Protein AF-A0A4Q6FKL8-F1 (afdb_monomer)

Structure (mmCIF, N/CA/C/O backbone):
data_AF-A0A4Q6FKL8-F1
#
_entry.id   AF-A0A4Q6FKL8-F1
#
loop_
_atom_site.group_PDB
_atom_site.id
_atom_site.type_symbol
_atom_site.label_atom_id
_atom_site.label_alt_id
_atom_site.label_comp_id
_atom_site.label_asym_id
_atom_site.label_entity_id
_atom_site.label_seq_id
_atom_site.pdbx_PDB_ins_code
_atom_site.Cartn_x
_atom_site.Cartn_y
_atom_site.Cartn_z
_atom_site.occupancy
_atom_site.B_iso_or_equiv
_atom_site.auth_seq_id
_atom_site.auth_comp_id
_atom_site.auth_asym_id
_atom_site.auth_atom_id
_atom_site.pdbx_PDB_model_num
ATOM 1 N N . MET A 1 1 ? 18.229 -12.078 -6.578 1.00 63.09 1 MET A N 1
ATOM 2 C CA . MET A 1 1 ? 17.841 -13.366 -7.193 1.00 63.09 1 MET A CA 1
ATOM 3 C C . MET A 1 1 ? 19.038 -13.849 -7.985 1.00 63.09 1 MET A C 1
ATOM 5 O O . MET A 1 1 ? 19.626 -13.017 -8.666 1.00 63.09 1 MET A O 1
ATOM 9 N N . SER A 1 2 ? 19.464 -15.104 -7.824 1.00 82.00 2 SER A N 1
ATOM 10 C CA . SER A 1 2 ? 20.610 -15.603 -8.592 1.00 82.00 2 SER A CA 1
ATOM 11 C C . SER A 1 2 ? 20.203 -15.842 -10.048 1.00 82.00 2 SER A C 1
ATOM 13 O O . SER A 1 2 ? 19.029 -16.074 -10.336 1.00 82.00 2 SER A O 1
ATOM 15 N N . GLU A 1 3 ? 21.158 -15.790 -10.973 1.00 75.56 3 GLU A N 1
ATOM 16 C CA . GLU A 1 3 ? 20.906 -16.129 -12.379 1.00 75.56 3 GLU A CA 1
ATOM 17 C C . GLU A 1 3 ? 20.350 -17.549 -12.530 1.00 75.56 3 GLU A C 1
ATOM 19 O O . GLU A 1 3 ? 19.422 -17.773 -13.298 1.00 75.56 3 GLU A O 1
ATOM 24 N N . HIS A 1 4 ? 20.847 -18.482 -11.720 1.00 79.81 4 HIS A N 1
ATOM 25 C CA . HIS A 1 4 ? 20.365 -19.857 -11.696 1.00 79.81 4 HIS A CA 1
ATOM 26 C C . HIS A 1 4 ? 18.869 -19.952 -11.336 1.00 79.81 4 HIS A C 1
ATOM 28 O O . HIS A 1 4 ? 18.124 -20.732 -11.932 1.00 79.81 4 HIS A O 1
ATOM 34 N N . ASP A 1 5 ? 18.397 -19.122 -10.398 1.00 83.69 5 ASP A N 1
ATOM 35 C CA . ASP A 1 5 ? 16.972 -19.051 -10.051 1.00 83.69 5 ASP A CA 1
ATOM 36 C C . ASP A 1 5 ? 16.137 -18.458 -11.193 1.00 83.69 5 ASP A C 1
ATOM 38 O O . ASP A 1 5 ? 15.005 -18.887 -11.429 1.00 83.69 5 ASP A O 1
ATOM 42 N N . LEU A 1 6 ? 16.698 -17.473 -11.900 1.00 81.75 6 LEU A N 1
ATOM 43 C CA . LEU A 1 6 ? 16.061 -16.821 -13.041 1.00 81.75 6 LEU A CA 1
ATOM 44 C C . LEU A 1 6 ? 15.930 -17.791 -14.227 1.00 81.75 6 LEU A C 1
ATOM 46 O O . LEU A 1 6 ? 14.855 -17.899 -14.814 1.00 81.75 6 LEU A O 1
ATOM 50 N N . GLU A 1 7 ? 16.977 -18.567 -14.525 1.00 82.44 7 GLU A N 1
ATOM 51 C CA . GLU A 1 7 ? 16.956 -19.633 -15.537 1.00 82.44 7 GLU A CA 1
ATOM 52 C C . GLU A 1 7 ? 15.906 -20.696 -15.218 1.00 82.44 7 GLU A C 1
ATOM 54 O O . GLU A 1 7 ? 15.103 -21.063 -16.078 1.00 82.44 7 GLU A O 1
ATOM 59 N N . LYS A 1 8 ? 15.843 -21.148 -13.962 1.00 84.69 8 LYS A N 1
ATOM 60 C CA . LYS A 1 8 ? 14.851 -22.138 -13.533 1.00 84.69 8 LYS A CA 1
ATOM 61 C C . LYS A 1 8 ? 13.416 -21.643 -13.739 1.00 84.69 8 LYS A C 1
ATOM 63 O O . LYS A 1 8 ? 12.568 -22.405 -14.204 1.00 84.69 8 LYS A O 1
ATOM 68 N N . LYS A 1 9 ? 13.143 -20.372 -13.428 1.00 84.06 9 LYS A N 1
ATOM 69 C CA . LYS A 1 9 ? 11.831 -19.750 -13.660 1.00 84.06 9 LYS A CA 1
ATOM 70 C C . LYS A 1 9 ? 11.517 -19.608 -15.146 1.00 84.06 9 LYS A C 1
ATOM 72 O O . LYS A 1 9 ? 10.426 -19.989 -15.571 1.00 84.06 9 LYS A O 1
ATOM 77 N N . ALA A 1 10 ? 12.475 -19.156 -15.949 1.00 80.56 10 ALA A N 1
ATOM 78 C CA . ALA A 1 10 ? 12.290 -19.019 -17.390 1.00 80.56 10 ALA A CA 1
ATOM 79 C C . ALA A 1 10 ? 11.954 -20.361 -18.063 1.00 80.56 10 ALA A C 1
ATOM 81 O O . ALA A 1 10 ? 11.022 -20.438 -18.868 1.00 80.56 10 ALA A O 1
ATOM 82 N N . LEU A 1 11 ? 12.651 -21.436 -17.674 1.00 81.62 11 LEU A N 1
ATOM 83 C CA . LEU A 1 11 ? 12.387 -22.806 -18.136 1.00 81.62 11 LEU A CA 1
ATOM 84 C C . LEU A 1 11 ? 11.024 -23.346 -17.683 1.00 81.62 11 LEU A C 1
ATOM 86 O O . LEU A 1 11 ? 10.458 -24.202 -18.356 1.00 81.62 11 LEU A O 1
ATOM 90 N N . SER A 1 12 ? 10.468 -22.826 -16.585 1.00 82.56 12 SER A N 1
ATOM 91 C CA . SER A 1 12 ? 9.122 -23.176 -16.112 1.00 82.56 12 SER A CA 1
ATOM 92 C C . SER A 1 12 ? 7.982 -22.432 -16.824 1.00 82.56 12 SER A C 1
ATOM 94 O O . SER A 1 12 ? 6.819 -22.682 -16.520 1.00 82.56 12 SER A O 1
ATOM 96 N N . GLY A 1 13 ? 8.296 -21.549 -17.781 1.00 78.12 13 GLY A N 1
ATOM 97 C CA . GLY A 1 13 ? 7.305 -20.806 -18.569 1.00 78.12 13 GLY A CA 1
ATOM 98 C C . GLY A 1 13 ? 7.051 -19.370 -18.103 1.00 78.12 13 GLY A C 1
ATOM 99 O O . GLY A 1 13 ? 6.155 -18.720 -18.635 1.00 78.12 13 GLY A O 1
ATOM 100 N N . ASP A 1 14 ? 7.820 -18.862 -17.137 1.00 86.69 14 ASP A N 1
ATOM 101 C CA . ASP A 1 14 ? 7.686 -17.484 -16.663 1.00 86.69 14 ASP A CA 1
ATOM 102 C C . ASP A 1 14 ? 8.226 -16.478 -17.694 1.00 86.69 14 ASP A C 1
ATOM 104 O O . ASP A 1 14 ? 9.430 -16.411 -17.957 1.00 86.69 14 ASP A O 1
ATOM 108 N N . VAL A 1 15 ? 7.321 -15.685 -18.272 1.00 87.56 15 VAL A N 1
ATOM 109 C CA . VAL A 1 15 ? 7.623 -14.752 -19.371 1.00 87.56 15 VAL A CA 1
ATOM 110 C C . VAL A 1 15 ? 8.538 -13.616 -18.922 1.00 87.56 15 VAL A C 1
ATOM 112 O O . VAL A 1 15 ? 9.406 -13.180 -19.678 1.00 87.56 15 VAL A O 1
ATOM 115 N N . GLU A 1 16 ? 8.383 -13.144 -17.686 1.00 88.44 16 GLU A N 1
ATOM 116 C CA . GLU A 1 16 ? 9.218 -12.074 -17.140 1.00 88.44 16 GLU A CA 1
ATOM 117 C C . GLU A 1 16 ? 10.676 -12.532 -17.009 1.00 88.44 16 GLU A C 1
ATOM 119 O O . GLU A 1 16 ? 11.596 -11.837 -17.451 1.00 88.44 16 GLU A O 1
ATOM 124 N N . SER A 1 17 ? 10.893 -13.742 -16.492 1.00 88.56 17 SER A N 1
ATOM 125 C CA . SER A 1 17 ? 12.224 -14.343 -16.396 1.00 88.56 17 SER A CA 1
ATOM 126 C C . SER A 1 17 ? 12.842 -14.612 -17.770 1.00 88.56 17 SER A C 1
ATOM 128 O O . SER A 1 17 ? 14.034 -14.366 -17.956 1.00 88.56 17 SER A O 1
ATOM 130 N N . GLN A 1 18 ? 12.047 -15.050 -18.753 1.00 90.75 18 GLN A N 1
ATOM 131 C CA . GLN A 1 18 ? 12.499 -15.228 -20.141 1.00 90.75 18 GLN A CA 1
ATOM 132 C C . GLN A 1 18 ? 12.979 -13.901 -20.751 1.00 90.75 18 GLN A C 1
ATOM 134 O O . GLN A 1 18 ? 14.091 -13.825 -21.274 1.00 90.75 18 GLN A O 1
ATOM 139 N N . CYS A 1 19 ? 12.194 -12.829 -20.624 1.00 91.25 19 CYS A N 1
ATOM 140 C CA . CYS A 1 19 ? 12.582 -11.498 -21.098 1.00 91.25 19 CYS A CA 1
ATOM 141 C C . CYS A 1 19 ? 13.807 -10.942 -20.353 1.00 91.25 19 CYS A C 1
ATOM 143 O O . CYS A 1 19 ? 14.680 -10.331 -20.967 1.00 91.25 19 CYS A O 1
ATOM 145 N N . SER A 1 20 ? 13.901 -11.182 -19.044 1.00 90.69 20 SER A N 1
ATOM 146 C CA . SER A 1 20 ? 15.024 -10.721 -18.221 1.00 90.69 20 SER A CA 1
ATOM 147 C C . SER A 1 20 ? 16.339 -11.386 -18.630 1.00 90.69 20 SER A C 1
ATOM 149 O O . SER A 1 20 ? 17.347 -10.702 -18.802 1.00 90.69 20 SER A O 1
ATOM 151 N N . LEU A 1 21 ? 16.335 -12.704 -18.858 1.00 87.31 21 LEU A N 1
ATOM 152 C CA . LEU A 1 21 ? 17.513 -13.423 -19.361 1.00 87.31 21 LEU A CA 1
ATOM 153 C C . LEU A 1 21 ? 17.887 -12.978 -20.770 1.00 87.31 21 LEU A C 1
ATOM 155 O O . LEU A 1 21 ? 19.069 -12.784 -21.055 1.00 87.31 21 LEU A O 1
ATOM 159 N N . ALA A 1 22 ? 16.895 -12.763 -21.637 1.00 91.19 22 ALA A N 1
ATOM 160 C CA . ALA A 1 22 ? 17.148 -12.240 -22.971 1.00 91.19 22 ALA A CA 1
ATOM 161 C C . ALA A 1 22 ? 17.867 -10.887 -22.923 1.00 91.19 22 ALA A C 1
ATOM 163 O O . ALA A 1 22 ? 18.829 -10.686 -23.659 1.00 91.19 22 ALA A O 1
ATOM 164 N N . LEU A 1 23 ? 17.453 -9.990 -22.023 1.00 91.31 23 LEU A N 1
ATOM 165 C CA . LEU A 1 23 ? 18.085 -8.685 -21.856 1.00 91.31 23 LEU A CA 1
ATOM 166 C C . LEU A 1 23 ? 19.519 -8.798 -21.323 1.00 91.31 23 LEU A C 1
ATOM 168 O O . LEU A 1 23 ? 20.399 -8.082 -21.792 1.00 91.31 23 LEU A O 1
ATOM 172 N N . LEU A 1 24 ? 19.784 -9.713 -20.384 1.00 88.25 24 LEU A N 1
ATOM 173 C CA . LEU A 1 24 ? 21.144 -9.953 -19.883 1.00 88.25 24 LEU A CA 1
ATOM 174 C C . LEU A 1 24 ? 22.092 -10.394 -21.007 1.00 88.25 24 LEU A C 1
ATOM 176 O O . LEU A 1 24 ? 23.225 -9.917 -21.086 1.00 88.25 24 LEU A O 1
ATOM 180 N N . HIS A 1 25 ? 21.616 -11.266 -21.898 1.00 85.69 25 HIS A N 1
ATOM 181 C CA . HIS A 1 25 ? 22.365 -11.719 -23.070 1.00 85.69 25 HIS A CA 1
ATOM 182 C C . HIS A 1 25 ? 22.489 -10.646 -24.157 1.00 85.69 25 HIS A C 1
ATOM 184 O O . HIS A 1 25 ? 23.553 -10.509 -24.760 1.00 85.69 25 HIS A O 1
ATOM 190 N N . GLU A 1 26 ? 21.447 -9.838 -24.360 1.00 91.00 26 GLU A N 1
ATOM 191 C CA . GLU A 1 26 ? 21.464 -8.707 -25.288 1.00 91.00 26 GLU A CA 1
ATOM 192 C C . GLU A 1 26 ? 22.451 -7.625 -24.844 1.00 91.00 26 GLU A C 1
ATOM 194 O O . GLU A 1 26 ? 23.169 -7.080 -25.672 1.00 91.00 26 GLU A O 1
ATOM 199 N N . LEU A 1 27 ? 22.495 -7.288 -23.557 1.00 89.75 27 LEU A N 1
ATOM 200 C CA . LEU A 1 27 ? 23.331 -6.199 -23.053 1.00 89.75 27 LEU A CA 1
ATOM 201 C C . LEU A 1 27 ? 24.766 -6.636 -22.737 1.00 89.75 27 LEU A C 1
ATOM 203 O O . LEU A 1 27 ? 25.636 -5.777 -22.615 1.00 89.75 27 LEU A O 1
ATOM 207 N N . GLY A 1 28 ? 25.026 -7.941 -22.607 1.00 83.50 28 GLY A N 1
ATOM 208 C CA . GLY A 1 28 ? 26.344 -8.446 -22.216 1.00 83.50 28 GLY A CA 1
ATOM 209 C C . GLY A 1 28 ? 26.742 -8.013 -20.801 1.00 83.50 28 GLY A C 1
ATOM 210 O O . GLY A 1 28 ? 27.903 -7.707 -20.538 1.00 83.50 28 GLY A O 1
ATOM 211 N N . LEU A 1 29 ? 25.776 -7.932 -19.881 1.00 73.06 29 LEU A N 1
ATOM 212 C CA . LEU A 1 29 ? 26.064 -7.577 -18.491 1.00 73.06 29 LEU A CA 1
ATOM 213 C C . LEU A 1 29 ? 26.746 -8.766 -17.804 1.00 73.06 29 LEU A C 1
ATOM 215 O O . LEU A 1 29 ? 26.178 -9.861 -17.734 1.00 73.06 29 LEU A O 1
ATOM 219 N N . ASP A 1 30 ? 27.986 -8.550 -17.360 1.00 74.12 30 ASP A N 1
ATOM 220 C CA . ASP A 1 30 ? 28.865 -9.542 -16.722 1.00 74.12 30 ASP A CA 1
ATOM 221 C C . ASP A 1 30 ? 29.156 -10.798 -17.574 1.00 74.12 30 ASP A C 1
ATOM 223 O O . ASP A 1 30 ? 29.621 -11.820 -17.066 1.00 74.12 30 ASP A O 1
ATOM 227 N N . ARG A 1 31 ? 28.899 -10.734 -18.890 1.00 75.69 31 ARG A N 1
ATOM 228 C CA . ARG A 1 31 ? 29.086 -11.829 -19.856 1.00 75.69 31 ARG A CA 1
ATOM 229 C C . ARG A 1 31 ? 29.299 -11.293 -21.276 1.00 75.69 31 ARG A C 1
ATOM 231 O O . ARG A 1 31 ? 28.895 -10.171 -21.562 1.00 75.69 31 ARG A O 1
ATOM 238 N N . PRO A 1 32 ? 29.846 -12.085 -22.210 1.00 82.81 32 PRO A N 1
ATOM 239 C CA . PRO A 1 32 ? 29.830 -11.718 -23.621 1.00 82.81 32 PRO A CA 1
ATOM 240 C C . PRO A 1 32 ? 28.399 -11.511 -24.132 1.00 82.81 32 PRO A C 1
ATOM 242 O O . PRO A 1 32 ? 27.508 -12.311 -23.841 1.00 82.81 32 PRO A O 1
ATOM 245 N N . GLN A 1 33 ? 28.192 -10.442 -24.899 1.00 90.12 33 GLN A N 1
ATOM 246 C CA . GLN A 1 33 ? 26.936 -10.205 -25.606 1.00 90.12 33 GLN A CA 1
ATOM 247 C C . GLN A 1 33 ? 26.659 -11.360 -26.575 1.00 90.12 33 GLN A C 1
ATOM 249 O O . GLN A 1 33 ? 27.530 -11.740 -27.358 1.00 90.12 33 GLN A O 1
ATOM 254 N N . ASP A 1 34 ? 25.441 -11.894 -26.524 1.00 85.06 34 ASP A N 1
ATOM 255 C CA . ASP A 1 34 ? 25.030 -13.068 -27.290 1.00 85.06 34 ASP A CA 1
ATOM 256 C C . ASP A 1 34 ? 23.570 -12.918 -27.736 1.00 85.06 34 ASP A C 1
ATOM 258 O O . ASP A 1 34 ? 22.622 -13.164 -26.985 1.00 85.06 34 ASP A O 1
ATOM 262 N N . TYR A 1 35 ? 23.386 -12.482 -28.981 1.00 83.69 35 TYR A N 1
ATOM 263 C CA . TYR A 1 35 ? 22.056 -12.261 -29.542 1.00 83.69 35 TYR A CA 1
ATOM 264 C C . TYR A 1 35 ? 21.319 -13.563 -29.866 1.00 83.69 35 TYR A C 1
ATOM 266 O O . TYR A 1 35 ? 20.089 -13.562 -29.840 1.00 83.69 35 TYR A O 1
ATOM 274 N N . GLU A 1 36 ? 22.023 -14.668 -30.125 1.00 82.62 36 GLU A N 1
ATOM 275 C CA . GLU A 1 36 ? 21.384 -15.966 -30.368 1.00 82.62 36 GLU A CA 1
ATOM 276 C C . GLU A 1 36 ? 20.814 -16.531 -29.069 1.00 82.62 36 GLU A C 1
ATOM 278 O O . GLU A 1 36 ? 19.657 -16.954 -29.016 1.00 82.62 36 GLU A O 1
ATOM 283 N N . LYS A 1 37 ? 21.573 -16.439 -27.974 1.00 84.06 37 LYS A N 1
ATOM 284 C CA . LYS A 1 37 ? 21.076 -16.831 -26.653 1.00 84.06 37 LYS A CA 1
ATOM 285 C C . LYS A 1 37 ? 19.977 -15.893 -26.150 1.00 84.06 37 LYS A C 1
ATOM 287 O O . LYS A 1 37 ? 19.027 -16.355 -25.518 1.00 84.06 37 LYS A O 1
ATOM 292 N N . ALA A 1 38 ? 20.036 -14.602 -26.484 1.00 88.06 38 ALA A N 1
ATOM 293 C CA . ALA A 1 38 ? 18.916 -13.693 -26.248 1.00 88.06 38 ALA A CA 1
ATOM 294 C C . ALA A 1 38 ? 17.664 -14.111 -27.044 1.00 88.06 38 ALA A C 1
ATOM 296 O O . ALA A 1 38 ? 16.570 -14.178 -26.481 1.00 88.06 38 ALA A O 1
ATOM 297 N N . ALA A 1 39 ? 17.819 -14.442 -28.330 1.00 87.19 39 ALA A N 1
ATOM 298 C CA . ALA A 1 39 ? 16.729 -14.896 -29.191 1.00 87.19 39 ALA A CA 1
ATOM 299 C C . ALA A 1 39 ? 16.093 -16.204 -28.697 1.00 87.19 39 ALA A C 1
ATOM 301 O O . ALA A 1 39 ? 14.870 -16.327 -28.734 1.00 87.19 39 ALA A O 1
ATOM 302 N N . TYR A 1 40 ? 16.883 -17.135 -28.153 1.00 85.69 40 TYR A N 1
ATOM 303 C CA . TYR A 1 40 ? 16.389 -18.371 -27.539 1.00 85.69 40 TYR A CA 1
ATOM 304 C C . TYR A 1 40 ? 15.362 -18.109 -26.428 1.00 85.69 40 TYR A C 1
ATOM 306 O O . TYR A 1 40 ? 14.250 -18.639 -26.468 1.00 85.69 40 TYR A O 1
ATOM 314 N N . PHE A 1 41 ? 15.685 -17.243 -25.464 1.00 86.44 41 PHE A N 1
ATOM 315 C CA . PHE A 1 41 ? 14.746 -16.923 -24.387 1.00 86.44 41 PHE A CA 1
ATOM 316 C C . PHE A 1 41 ? 13.541 -16.116 -24.886 1.00 86.44 41 PHE A C 1
ATOM 318 O O . PHE A 1 41 ? 12.417 -16.347 -24.438 1.00 86.44 41 PHE A O 1
ATOM 325 N N . LEU A 1 42 ? 13.737 -15.225 -25.864 1.00 89.94 42 LEU A N 1
ATOM 326 C CA . LEU A 1 42 ? 12.624 -14.512 -26.492 1.00 89.94 42 LEU A CA 1
ATOM 327 C C . LEU A 1 42 ? 11.677 -15.469 -27.225 1.00 89.94 42 LEU A C 1
ATOM 329 O O . LEU A 1 42 ? 10.469 -15.287 -27.133 1.00 89.94 42 LEU A O 1
ATOM 333 N N . GLN A 1 43 ? 12.168 -16.520 -27.890 1.00 86.88 43 GLN A N 1
ATOM 334 C CA . GLN A 1 43 ? 11.301 -17.506 -28.548 1.00 86.88 43 GLN A CA 1
ATOM 335 C C . GLN A 1 43 ? 10.396 -18.219 -27.540 1.00 86.88 43 GLN A C 1
ATOM 337 O O . GLN A 1 43 ? 9.229 -18.486 -27.834 1.00 86.88 43 GLN A O 1
ATOM 342 N N . MET A 1 44 ? 10.908 -18.511 -26.342 1.00 84.31 44 MET A N 1
ATOM 343 C CA . MET A 1 44 ? 10.096 -19.073 -25.263 1.00 84.31 44 MET A CA 1
ATOM 344 C C . MET A 1 44 ? 8.973 -18.108 -24.859 1.00 84.31 44 MET A C 1
ATOM 346 O O . MET A 1 44 ? 7.821 -18.530 -24.750 1.00 84.31 44 MET A O 1
ATOM 350 N N . ALA A 1 45 ? 9.283 -16.813 -24.751 1.00 87.00 45 ALA A N 1
ATOM 351 C CA . ALA A 1 45 ? 8.295 -15.776 -24.460 1.00 87.00 45 ALA A CA 1
ATOM 352 C C . ALA A 1 45 ? 7.265 -15.616 -25.588 1.00 87.00 45 ALA A C 1
ATOM 354 O O . ALA A 1 45 ? 6.079 -15.426 -25.314 1.00 87.00 45 ALA A O 1
ATOM 355 N N . VAL A 1 46 ? 7.673 -15.751 -26.855 1.00 88.31 46 VAL A N 1
ATOM 356 C CA . VAL A 1 46 ? 6.747 -15.754 -28.001 1.00 88.31 46 VAL A CA 1
ATOM 357 C C . VAL A 1 46 ? 5.790 -16.940 -27.929 1.00 88.31 46 VAL A C 1
ATOM 359 O O . VAL A 1 46 ? 4.587 -16.762 -28.105 1.00 88.31 46 VAL A O 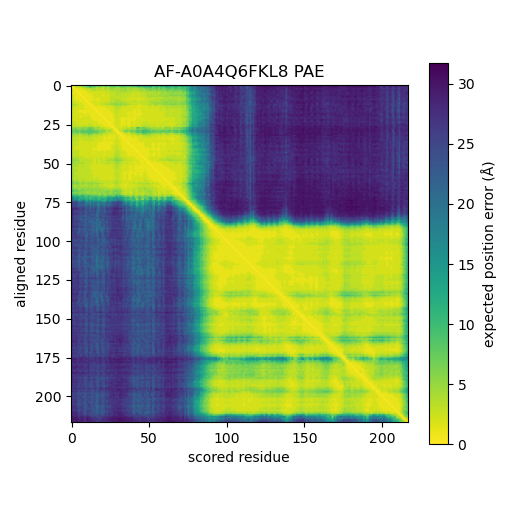1
ATOM 362 N N . ARG A 1 47 ? 6.286 -18.143 -27.609 1.00 82.06 47 ARG A N 1
ATOM 363 C CA . ARG A 1 47 ? 5.440 -19.338 -27.424 1.00 82.06 47 ARG A CA 1
ATOM 364 C C . ARG A 1 47 ? 4.456 -19.186 -26.260 1.00 82.06 47 ARG A C 1
ATOM 366 O O . ARG A 1 47 ? 3.388 -19.786 -26.292 1.00 82.06 47 ARG A O 1
ATOM 373 N N . ALA A 1 48 ? 4.790 -18.355 -25.275 1.00 80.25 48 ALA A N 1
ATOM 374 C CA . ALA A 1 48 ? 3.903 -17.960 -24.185 1.00 80.25 48 ALA A CA 1
ATOM 375 C C . ALA A 1 48 ? 2.973 -16.769 -24.529 1.00 80.25 48 ALA A C 1
ATOM 377 O O . ALA A 1 48 ? 2.200 -16.335 -23.678 1.00 80.25 48 ALA A O 1
ATOM 378 N N . GLY A 1 49 ? 3.012 -16.249 -25.764 1.00 79.75 49 GLY A N 1
ATOM 379 C CA . GLY A 1 49 ? 2.108 -15.206 -26.268 1.00 79.75 49 GLY A CA 1
ATOM 380 C C . GLY A 1 49 ? 2.657 -13.772 -26.249 1.00 79.75 49 GLY A C 1
ATOM 381 O O . GLY A 1 49 ? 1.889 -12.829 -26.433 1.00 79.75 49 GLY A O 1
ATOM 382 N N . SER A 1 50 ? 3.961 -13.567 -26.030 1.00 82.94 50 SER A N 1
ATOM 383 C CA . SER A 1 50 ? 4.564 -12.227 -25.980 1.00 82.94 50 SER A CA 1
ATOM 384 C C . SER A 1 50 ? 4.833 -11.642 -27.372 1.00 82.94 50 SER A C 1
ATOM 386 O O . SER A 1 50 ? 5.800 -12.013 -28.041 1.00 82.94 50 SER A O 1
ATOM 388 N N . GLN A 1 51 ? 4.025 -10.657 -27.780 1.00 80.44 51 GLN A N 1
ATOM 389 C CA . GLN A 1 51 ? 4.246 -9.904 -29.025 1.00 80.44 51 GLN A CA 1
ATOM 390 C C . GLN A 1 51 ? 5.548 -9.091 -28.986 1.00 80.44 51 GLN A C 1
ATOM 392 O O . GLN A 1 51 ? 6.273 -9.034 -29.972 1.00 80.44 51 GLN A O 1
ATOM 397 N N . LEU A 1 52 ? 5.889 -8.515 -27.829 1.00 82.75 52 LEU A N 1
ATOM 398 C CA . LEU A 1 52 ? 7.116 -7.732 -27.673 1.00 82.75 52 LEU A CA 1
ATOM 399 C C . LEU A 1 52 ? 8.365 -8.586 -27.932 1.00 82.75 52 LEU A C 1
ATOM 401 O O . LEU A 1 52 ? 9.321 -8.116 -28.546 1.00 82.75 52 LEU A O 1
ATOM 405 N N . ALA A 1 53 ? 8.352 -9.84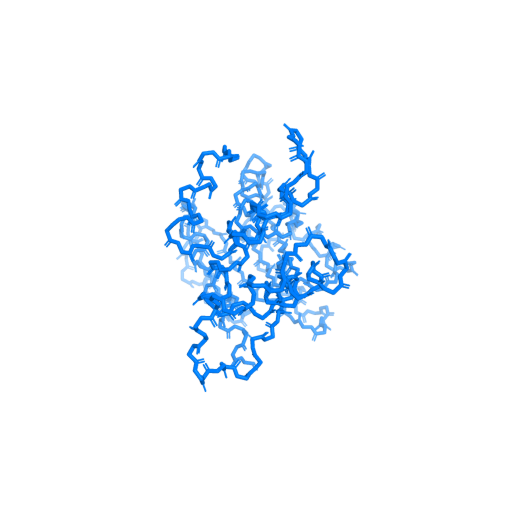7 -27.492 1.00 89.50 53 ALA A N 1
ATOM 406 C CA . ALA A 1 53 ? 9.453 -10.766 -27.747 1.00 89.50 53 ALA A CA 1
ATOM 407 C C . ALA A 1 53 ? 9.583 -11.098 -29.241 1.00 89.50 53 ALA A C 1
ATOM 409 O O . ALA A 1 53 ? 10.698 -11.171 -29.756 1.00 89.50 53 ALA A O 1
ATOM 410 N N . PHE A 1 54 ? 8.456 -11.218 -29.950 1.00 89.31 54 PHE A N 1
ATOM 411 C CA . PHE A 1 54 ? 8.442 -11.424 -31.397 1.00 89.31 54 PHE A CA 1
ATOM 412 C C . PHE A 1 54 ? 9.024 -10.215 -32.133 1.00 89.31 54 PHE A C 1
ATOM 414 O O . PHE A 1 54 ? 9.942 -10.369 -32.939 1.00 89.31 54 PHE A O 1
ATOM 421 N N . ASP A 1 55 ? 8.552 -9.009 -31.806 1.00 89.25 55 ASP A N 1
ATOM 422 C CA . ASP A 1 55 ? 9.033 -7.766 -32.416 1.00 8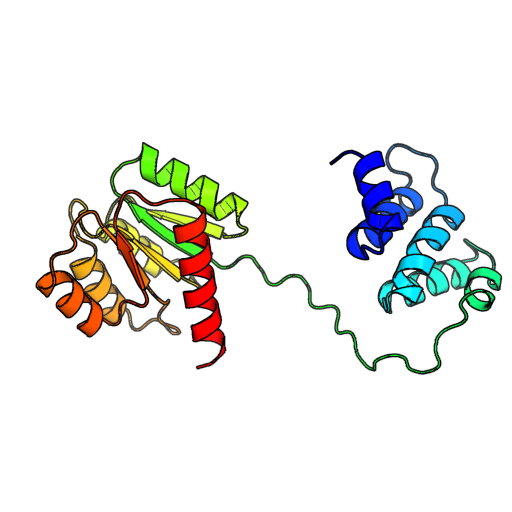9.25 55 ASP A CA 1
ATOM 423 C C . ASP A 1 55 ? 10.539 -7.580 -32.177 1.00 89.25 55 ASP A C 1
ATOM 425 O O . ASP A 1 55 ? 11.270 -7.117 -33.054 1.00 89.25 55 ASP A O 1
ATOM 429 N N . LYS A 1 56 ? 11.027 -8.006 -31.006 1.00 92.69 56 LYS A N 1
ATOM 430 C CA . LYS A 1 56 ? 12.446 -7.969 -30.649 1.00 92.69 56 LYS A CA 1
ATOM 431 C C . LYS A 1 56 ? 13.285 -8.968 -31.457 1.00 92.69 56 LYS A C 1
ATOM 433 O O . LYS A 1 56 ? 14.317 -8.568 -31.992 1.00 92.69 56 LYS A O 1
ATOM 438 N N . ILE A 1 57 ? 12.843 -10.224 -31.601 1.00 90.38 57 ILE A N 1
ATOM 439 C CA . ILE A 1 57 ? 13.509 -11.212 -32.478 1.00 90.38 57 ILE A CA 1
ATOM 440 C C . ILE A 1 57 ? 13.544 -10.682 -33.912 1.00 90.38 57 ILE A C 1
ATOM 442 O O . ILE A 1 57 ? 14.594 -10.700 -34.550 1.00 90.38 57 ILE A O 1
ATOM 446 N N . LYS A 1 58 ? 12.425 -10.130 -34.397 1.00 90.31 58 LYS A N 1
ATOM 447 C CA . LYS A 1 58 ? 12.361 -9.514 -35.722 1.00 90.31 58 LYS A CA 1
ATOM 448 C C . LYS A 1 58 ? 13.367 -8.369 -35.860 1.00 90.31 58 LYS A C 1
ATOM 450 O O . LYS A 1 58 ? 14.083 -8.322 -36.852 1.00 90.31 58 LYS A O 1
ATOM 455 N N . ALA A 1 59 ? 13.485 -7.493 -34.863 1.00 91.75 59 ALA A N 1
ATOM 456 C CA . ALA A 1 59 ? 14.466 -6.410 -34.875 1.00 91.75 59 ALA A CA 1
ATOM 457 C C . ALA A 1 59 ? 15.919 -6.924 -34.906 1.00 91.75 59 ALA A C 1
ATOM 459 O O . ALA A 1 59 ? 16.775 -6.312 -35.550 1.00 91.75 59 ALA A O 1
ATOM 460 N N . TYR A 1 60 ? 16.222 -8.049 -34.249 1.00 91.75 60 TYR A N 1
ATOM 461 C CA . TYR A 1 60 ? 17.537 -8.690 -34.361 1.00 91.75 60 TYR A CA 1
ATOM 462 C C . TYR A 1 60 ? 17.796 -9.208 -35.779 1.00 91.75 60 TYR A C 1
ATOM 464 O O . TYR A 1 60 ? 18.881 -8.970 -36.311 1.00 91.75 60 TYR A O 1
ATOM 472 N N . CYS A 1 61 ? 16.806 -9.844 -36.411 1.00 87.31 61 CYS A N 1
ATOM 473 C CA . CYS A 1 61 ? 16.903 -10.290 -37.802 1.00 87.31 61 CYS A CA 1
ATOM 474 C C . CYS A 1 61 ? 17.078 -9.105 -38.766 1.00 87.31 61 CYS A C 1
ATOM 476 O O . CYS A 1 61 ? 17.998 -9.102 -39.580 1.00 87.31 61 CYS A O 1
ATOM 478 N N . ASP A 1 62 ? 16.242 -8.070 -38.637 1.00 90.19 62 ASP A N 1
ATOM 479 C CA . ASP A 1 62 ? 16.254 -6.879 -39.499 1.00 90.19 62 ASP A CA 1
ATOM 480 C C . ASP A 1 62 ? 17.595 -6.125 -39.417 1.00 90.19 62 ASP A C 1
ATOM 482 O O . ASP A 1 62 ? 18.047 -5.535 -40.396 1.00 90.19 62 ASP A O 1
ATOM 486 N N . SER A 1 63 ? 18.244 -6.151 -38.248 1.00 89.31 63 SER A N 1
ATOM 487 C CA . SER A 1 63 ? 19.560 -5.535 -38.030 1.00 89.31 63 SER A CA 1
ATOM 488 C C . SER A 1 63 ? 20.744 -6.455 -38.347 1.00 89.31 63 SER A C 1
ATOM 490 O O . SER A 1 63 ? 21.890 -6.044 -38.170 1.00 89.31 63 SER A O 1
ATOM 492 N N . GLY A 1 64 ? 20.495 -7.685 -38.811 1.00 90.62 64 GLY A N 1
ATOM 493 C CA . GLY A 1 64 ? 21.533 -8.662 -39.149 1.00 90.62 64 GLY A CA 1
ATOM 494 C C . GLY A 1 64 ? 22.277 -9.242 -37.943 1.00 90.62 64 GLY A C 1
ATOM 495 O O . GLY A 1 64 ? 23.341 -9.831 -38.112 1.00 90.62 64 GLY A O 1
ATOM 496 N N . LYS A 1 65 ? 21.742 -9.072 -36.727 1.00 88.31 65 LYS A N 1
ATOM 497 C CA . LYS A 1 65 ? 22.342 -9.595 -35.489 1.00 88.31 65 LYS A CA 1
ATOM 498 C C . LYS A 1 65 ? 22.169 -11.105 -35.348 1.00 88.31 65 LYS A C 1
ATOM 500 O O . LYS A 1 65 ? 23.004 -11.744 -34.720 1.00 88.31 65 LYS A O 1
ATOM 505 N N . ILE A 1 66 ? 21.091 -11.652 -35.911 1.00 84.81 66 ILE A N 1
ATOM 506 C CA . ILE A 1 66 ? 20.798 -13.091 -35.959 1.00 84.81 66 ILE A CA 1
ATOM 507 C C . ILE A 1 66 ? 20.206 -13.467 -37.324 1.00 84.81 66 ILE A C 1
ATOM 509 O O . ILE A 1 66 ? 19.725 -12.607 -38.064 1.00 84.81 66 ILE A O 1
ATOM 513 N N . SER A 1 67 ? 20.215 -14.762 -37.646 1.00 83.00 67 SER A N 1
ATOM 514 C CA . SER A 1 67 ? 19.627 -15.294 -38.883 1.00 83.00 67 SER A CA 1
ATOM 515 C C . SER A 1 67 ? 18.088 -15.194 -38.898 1.00 83.00 67 SER A C 1
ATOM 517 O O . SER A 1 67 ? 17.457 -15.500 -37.886 1.00 83.00 67 SER A O 1
ATOM 519 N N . PRO A 1 68 ? 17.452 -14.893 -40.049 1.00 79.75 68 PRO A N 1
ATOM 520 C CA . PRO A 1 68 ? 15.996 -14.959 -40.203 1.00 79.75 68 PRO A CA 1
ATOM 521 C C . PRO A 1 68 ? 15.372 -16.324 -39.873 1.00 79.75 68 PRO A C 1
ATOM 523 O O . PRO A 1 68 ? 14.204 -16.365 -39.502 1.00 79.75 68 PRO A O 1
ATOM 526 N N . ALA A 1 69 ? 16.144 -17.419 -39.919 1.00 78.69 69 ALA A N 1
ATOM 527 C CA . ALA A 1 69 ? 15.679 -18.768 -39.568 1.00 78.69 69 ALA A CA 1
ATOM 528 C C . ALA A 1 69 ? 15.103 -18.867 -38.138 1.00 78.69 69 ALA A C 1
ATOM 530 O O . ALA A 1 69 ? 14.263 -19.718 -37.857 1.00 78.69 69 ALA A O 1
ATOM 531 N N . TRP A 1 70 ? 15.495 -17.953 -37.243 1.00 75.31 70 TRP A N 1
ATOM 532 C CA . TRP A 1 70 ? 14.927 -17.830 -35.897 1.00 75.31 70 TRP A CA 1
ATOM 533 C C . TRP A 1 70 ? 13.432 -17.461 -35.889 1.00 75.31 70 TRP A C 1
ATOM 535 O O . TRP A 1 70 ? 12.754 -17.700 -34.887 1.00 75.31 70 TRP A O 1
ATOM 545 N N . LEU A 1 71 ? 12.917 -16.882 -36.979 1.00 73.69 71 LEU A N 1
ATOM 546 C CA . LEU A 1 71 ? 11.490 -16.617 -37.176 1.00 73.69 71 LEU A CA 1
ATOM 547 C C . LEU A 1 71 ? 10.759 -17.815 -37.793 1.00 73.69 71 LEU A C 1
ATOM 549 O O . LEU A 1 71 ? 9.600 -18.039 -37.459 1.00 73.69 71 LEU A O 1
ATOM 553 N N . ASP A 1 72 ? 11.432 -18.600 -38.634 1.00 68.75 72 ASP A N 1
ATOM 554 C CA . ASP A 1 72 ? 10.840 -19.764 -39.307 1.00 68.75 72 ASP A CA 1
ATOM 555 C C . ASP A 1 72 ? 10.563 -20.921 -38.325 1.00 68.75 72 ASP A C 1
ATOM 557 O O . ASP A 1 72 ? 9.566 -21.630 -38.454 1.00 68.75 72 ASP A O 1
ATOM 561 N N . ASP A 1 73 ? 11.393 -21.067 -37.284 1.00 64.31 73 ASP A N 1
ATOM 562 C CA . ASP A 1 73 ? 11.231 -22.075 -36.220 1.00 64.31 73 ASP A CA 1
ATOM 563 C C . ASP A 1 73 ? 10.113 -21.752 -35.204 1.00 64.31 73 ASP A C 1
ATOM 565 O O . ASP A 1 73 ? 9.755 -22.575 -34.343 1.00 64.31 73 ASP A O 1
ATOM 569 N N . LEU A 1 74 ? 9.514 -20.562 -35.293 1.00 65.19 74 LEU A N 1
ATOM 570 C CA . LEU A 1 74 ? 8.314 -20.209 -34.544 1.00 65.19 74 LEU A CA 1
ATOM 571 C C . LEU A 1 74 ? 7.092 -20.783 -35.273 1.00 65.19 74 LEU A C 1
ATOM 573 O O . LEU A 1 74 ? 6.425 -20.097 -36.041 1.00 65.19 74 LEU A O 1
ATOM 577 N N . HIS A 1 75 ? 6.748 -22.043 -34.990 1.00 56.62 75 HIS A N 1
ATOM 578 C CA . HIS A 1 75 ? 5.418 -22.583 -35.301 1.00 56.62 75 HIS A CA 1
ATOM 579 C C . HIS A 1 75 ? 4.372 -21.849 -34.447 1.00 56.62 75 HIS A C 1
ATOM 581 O O . HIS A 1 75 ? 3.955 -22.322 -33.389 1.00 56.62 75 HIS A O 1
ATOM 587 N N . LEU A 1 76 ? 3.999 -20.642 -34.869 1.00 49.91 76 LEU A N 1
ATOM 588 C CA . LEU A 1 76 ? 2.992 -19.831 -34.204 1.00 49.91 76 LEU A CA 1
ATOM 589 C C . LEU A 1 76 ? 1.634 -20.540 -34.337 1.00 49.91 76 LEU A C 1
ATOM 591 O O . LEU A 1 76 ? 1.227 -20.856 -35.461 1.00 49.91 76 LEU A O 1
ATOM 595 N N . PRO A 1 77 ? 0.884 -20.782 -33.246 1.00 41.25 77 PRO A N 1
ATOM 596 C CA . PRO A 1 77 ? -0.528 -21.089 -33.392 1.00 41.25 77 PRO A CA 1
ATOM 597 C C . PRO A 1 77 ? -1.183 -19.914 -34.131 1.00 41.25 77 PRO A C 1
ATOM 599 O O . PRO A 1 77 ? -1.029 -18.761 -33.735 1.00 41.25 77 PRO A O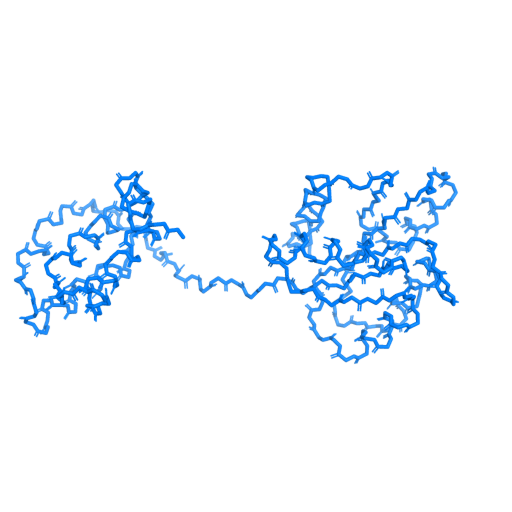 1
ATOM 602 N N . GLN A 1 78 ? -1.915 -20.211 -35.208 1.00 45.91 78 GLN A N 1
ATOM 603 C CA . GLN A 1 78 ? -2.631 -19.265 -36.090 1.00 45.91 78 GLN A CA 1
ATOM 604 C C . GLN A 1 78 ? -3.747 -18.460 -35.382 1.00 45.91 78 GLN A C 1
ATOM 606 O O . GLN A 1 78 ? -4.636 -17.901 -36.017 1.00 45.91 78 GLN A O 1
ATOM 611 N N . ILE A 1 79 ? -3.717 -18.390 -34.055 1.00 45.62 79 ILE A N 1
ATOM 612 C CA . ILE A 1 79 ? -4.599 -17.583 -33.228 1.00 45.62 79 ILE A CA 1
ATOM 613 C C . ILE A 1 79 ? -3.693 -16.745 -32.329 1.00 45.62 79 ILE A C 1
ATOM 615 O O . ILE A 1 79 ? -3.414 -17.097 -31.185 1.00 45.62 79 ILE A O 1
ATOM 619 N N . LEU A 1 80 ? -3.204 -15.630 -32.868 1.00 40.50 80 LEU A N 1
ATOM 620 C CA . LEU A 1 80 ? -2.649 -14.570 -32.036 1.00 40.50 80 LEU A CA 1
ATOM 621 C C . LEU A 1 80 ? -3.827 -13.930 -31.284 1.00 40.50 80 LEU A C 1
ATOM 623 O O . LEU A 1 80 ? -4.751 -13.439 -31.944 1.00 40.50 80 LEU A O 1
ATOM 627 N N . PRO A 1 81 ? -3.850 -13.903 -29.937 1.00 37.19 81 PRO A N 1
ATOM 628 C CA . PRO A 1 81 ? -4.790 -13.048 -29.235 1.00 37.19 81 PRO A CA 1
ATOM 629 C C . PRO A 1 81 ? -4.478 -11.605 -29.638 1.00 37.19 81 PRO A C 1
ATOM 631 O O . PRO A 1 81 ? -3.449 -11.030 -29.286 1.00 37.19 81 PRO A O 1
ATOM 634 N N . THR A 1 82 ? -5.368 -11.039 -30.449 1.00 40.59 82 THR A N 1
ATOM 635 C CA . THR A 1 82 ? -5.345 -9.635 -30.842 1.00 40.59 82 THR A CA 1
ATOM 636 C C . THR A 1 82 ? -5.291 -8.783 -29.574 1.00 40.59 82 THR A C 1
ATOM 638 O O . THR A 1 82 ? -6.209 -8.798 -28.758 1.00 40.59 82 THR A O 1
ATOM 641 N N . THR A 1 83 ? -4.192 -8.043 -29.420 1.00 41.25 83 THR A N 1
ATOM 642 C CA . THR A 1 83 ? -3.904 -7.078 -28.345 1.00 41.25 83 THR A CA 1
ATOM 643 C C . THR A 1 83 ? -3.670 -7.653 -26.940 1.00 41.25 83 THR A C 1
ATOM 645 O O . THR A 1 83 ? -4.393 -7.345 -25.996 1.00 41.25 83 THR A O 1
ATOM 648 N N . ALA A 1 84 ? -2.553 -8.353 -26.731 1.00 40.53 84 ALA A N 1
ATOM 649 C CA . ALA A 1 84 ? -1.887 -8.252 -25.432 1.00 40.53 84 ALA A CA 1
ATOM 650 C C . ALA A 1 84 ? -1.334 -6.819 -25.300 1.00 40.53 84 ALA A C 1
ATOM 652 O O . ALA A 1 84 ? -0.223 -6.516 -25.733 1.00 40.53 84 ALA A O 1
ATOM 653 N N . ARG A 1 85 ? -2.152 -5.892 -24.783 1.00 39.94 85 ARG A N 1
ATOM 654 C CA . ARG A 1 85 ? -1.677 -4.566 -24.370 1.00 39.94 85 ARG A CA 1
ATOM 655 C C . ARG A 1 85 ? -0.586 -4.788 -23.328 1.00 39.94 85 ARG A C 1
ATOM 657 O O . ARG A 1 85 ? -0.876 -5.289 -22.247 1.00 39.94 85 ARG A O 1
ATOM 664 N N . PHE A 1 86 ? 0.646 -4.399 -23.640 1.00 37.41 86 PHE A N 1
ATOM 665 C CA . PHE A 1 86 ? 1.681 -4.240 -22.628 1.00 37.41 86 PHE A CA 1
ATOM 666 C C . PHE A 1 86 ? 1.255 -3.061 -21.746 1.00 37.41 86 PHE A C 1
ATOM 668 O O . PHE A 1 86 ? 1.476 -1.897 -22.079 1.00 37.41 86 PHE A O 1
ATOM 675 N N . THR A 1 87 ? 0.532 -3.339 -20.666 1.00 3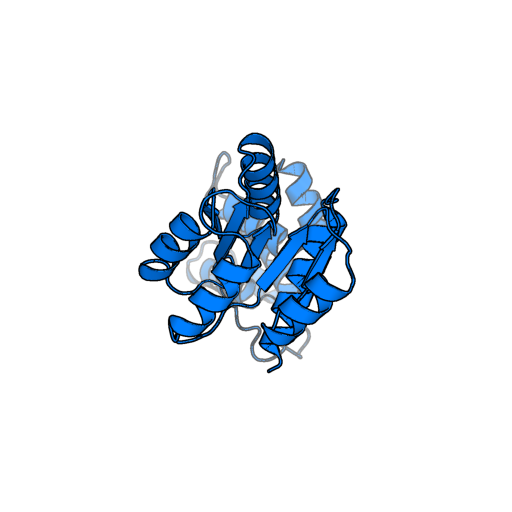6.06 87 THR A N 1
ATOM 676 C CA . THR A 1 87 ? 0.330 -2.352 -19.611 1.00 36.06 87 THR A CA 1
ATOM 677 C C . THR A 1 87 ? 1.657 -2.228 -18.887 1.00 36.06 87 THR A C 1
ATOM 679 O O . THR A 1 87 ? 2.112 -3.204 -18.291 1.00 36.06 87 THR A O 1
ATOM 682 N N . LEU A 1 88 ? 2.277 -1.043 -18.935 1.00 36.88 88 LEU A N 1
ATOM 683 C CA . LEU A 1 88 ? 3.291 -0.693 -17.942 1.00 36.88 88 LEU A CA 1
ATOM 684 C C . LEU A 1 88 ? 2.721 -1.060 -16.564 1.00 36.88 88 LEU A C 1
ATOM 686 O O . LEU A 1 88 ? 1.527 -0.801 -16.348 1.00 36.88 88 LEU A O 1
ATOM 690 N N . PRO A 1 89 ? 3.505 -1.690 -15.667 1.00 47.31 89 PRO A N 1
ATOM 691 C CA . PRO A 1 89 ? 3.027 -1.948 -14.320 1.00 47.31 89 PRO A CA 1
ATOM 692 C C . PRO A 1 89 ? 2.499 -0.625 -13.775 1.00 47.31 89 PRO A C 1
ATOM 694 O O . PRO A 1 89 ? 3.184 0.400 -13.845 1.00 47.31 89 PRO A O 1
ATOM 697 N N . ALA A 1 90 ? 1.233 -0.627 -13.352 1.00 60.69 90 ALA A N 1
ATOM 698 C CA . ALA A 1 90 ? 0.629 0.564 -12.784 1.00 60.69 90 ALA A CA 1
ATOM 699 C C . ALA A 1 90 ? 1.541 1.063 -11.652 1.00 60.69 90 ALA A C 1
ATOM 701 O O . ALA A 1 90 ? 2.116 0.231 -10.939 1.00 60.69 90 ALA A O 1
ATOM 702 N N . PRO A 1 91 ? 1.713 2.387 -11.493 1.00 75.56 91 PRO A N 1
ATOM 703 C CA . PRO A 1 91 ? 2.515 2.908 -10.399 1.00 75.56 91 PRO A CA 1
ATOM 704 C C . PRO A 1 91 ? 2.002 2.335 -9.069 1.00 75.56 91 PRO A C 1
ATOM 706 O O . PRO A 1 91 ? 0.791 2.107 -8.935 1.00 75.56 91 PRO A O 1
ATOM 709 N N . PRO A 1 92 ? 2.903 2.074 -8.105 1.00 85.94 92 PRO A N 1
ATOM 710 C CA . PRO A 1 92 ? 2.522 1.492 -6.829 1.00 85.94 92 PRO A CA 1
ATOM 711 C C . PRO A 1 92 ? 1.418 2.338 -6.177 1.00 85.94 92 PRO A C 1
ATOM 713 O O . PRO A 1 92 ? 1.492 3.570 -6.187 1.00 85.94 92 PRO A O 1
ATOM 716 N N . PRO A 1 93 ? 0.359 1.716 -5.633 1.00 92.00 93 PRO A N 1
ATOM 717 C CA . PRO A 1 93 ? -0.711 2.458 -4.990 1.00 92.00 93 PRO A CA 1
ATOM 718 C C . PRO A 1 93 ? -0.166 3.233 -3.788 1.00 92.00 93 PRO A C 1
ATOM 720 O O . PRO A 1 93 ? 0.446 2.657 -2.883 1.00 92.00 93 PRO A O 1
ATOM 723 N N . LYS A 1 94 ? -0.426 4.543 -3.771 1.00 95.56 94 LYS A N 1
ATOM 724 C CA . LYS A 1 94 ? -0.039 5.425 -2.670 1.00 95.56 94 LYS A CA 1
ATOM 725 C C . LYS A 1 94 ? -0.895 5.163 -1.437 1.00 95.56 94 LYS A C 1
ATOM 727 O O . LYS A 1 94 ? -2.125 5.181 -1.520 1.00 95.56 94 LYS A O 1
ATOM 732 N N . LEU A 1 95 ? -0.257 4.954 -0.296 1.00 97.69 95 LEU A N 1
ATOM 733 C CA . LEU A 1 95 ? -0.896 4.640 0.975 1.00 97.69 95 LEU A CA 1
ATOM 734 C C . LEU A 1 95 ? -0.462 5.650 2.036 1.00 97.69 95 LEU A C 1
ATOM 736 O O . LEU A 1 95 ? 0.729 5.895 2.202 1.00 97.69 95 LEU A O 1
ATOM 740 N N . LEU A 1 96 ? -1.423 6.197 2.779 1.00 98.19 96 LEU A N 1
ATOM 741 C CA . LEU A 1 96 ? -1.148 6.996 3.975 1.00 98.19 96 LEU A CA 1
ATOM 742 C C . LEU A 1 96 ? -1.373 6.139 5.231 1.00 98.19 96 LEU A C 1
ATOM 744 O O . LEU A 1 96 ? -2.472 5.623 5.428 1.00 98.19 96 LEU A O 1
ATOM 748 N N . LEU A 1 97 ? -0.334 5.968 6.049 1.00 98.19 97 LEU A N 1
ATOM 749 C CA . LEU A 1 97 ? -0.343 5.189 7.291 1.00 98.19 97 LEU A CA 1
ATOM 750 C C . LEU A 1 97 ? -0.262 6.124 8.503 1.00 98.19 97 LEU A C 1
ATOM 752 O O . LEU A 1 97 ? 0.731 6.829 8.648 1.00 98.19 97 LEU A O 1
ATOM 756 N N . LEU A 1 98 ? -1.262 6.097 9.383 1.00 98.19 98 LEU A N 1
ATOM 757 C CA . LEU A 1 98 ? -1.276 6.836 10.647 1.00 98.19 98 LEU A CA 1
ATOM 758 C C . LEU A 1 98 ? -1.139 5.856 11.818 1.00 98.19 98 LEU A C 1
ATOM 760 O O . LEU A 1 98 ? -1.987 4.977 11.982 1.00 98.19 98 LEU A O 1
ATOM 764 N N . GLU A 1 99 ? -0.088 6.006 12.617 1.00 96.50 99 GLU A N 1
ATOM 765 C CA . GLU A 1 99 ? 0.210 5.168 13.788 1.00 96.50 99 GLU A CA 1
ATOM 766 C C . GLU A 1 99 ? 1.123 5.957 14.734 1.00 96.50 99 GLU A C 1
ATOM 768 O O . GLU A 1 99 ? 2.136 6.485 14.284 1.00 96.50 99 GLU A O 1
ATOM 773 N N . ASP A 1 100 ? 0.795 6.073 16.019 1.00 96.44 100 ASP A N 1
ATOM 774 C CA . ASP A 1 100 ? 1.535 6.942 16.943 1.00 96.44 100 ASP A CA 1
ATOM 775 C C . ASP A 1 100 ? 2.789 6.283 17.522 1.00 96.44 100 ASP A C 1
ATOM 777 O O . ASP A 1 100 ? 3.803 6.959 17.719 1.00 96.44 100 ASP A O 1
ATOM 781 N N . GLU A 1 101 ? 2.766 4.963 17.704 1.00 95.44 101 GLU A N 1
ATOM 782 C CA . GLU A 1 101 ? 3.929 4.182 18.119 1.00 95.44 101 GLU A CA 1
ATOM 783 C C . GLU A 1 101 ? 4.949 4.068 16.971 1.00 95.44 101 GLU A C 1
ATOM 785 O O . GLU A 1 101 ? 4.703 3.421 15.953 1.00 95.44 101 GLU A O 1
ATOM 790 N N . GLU A 1 102 ? 6.105 4.719 17.127 1.00 96.06 102 GLU A N 1
ATOM 791 C CA . GLU A 1 102 ? 7.135 4.849 16.085 1.00 96.06 102 GLU A CA 1
ATOM 792 C C . GLU A 1 102 ? 7.647 3.499 15.572 1.00 96.06 102 GLU A C 1
ATOM 794 O O . GLU A 1 102 ? 7.572 3.252 14.368 1.00 96.06 102 GLU A O 1
ATOM 799 N N . ASP A 1 103 ? 8.038 2.593 16.471 1.00 95.56 103 ASP A N 1
ATOM 800 C CA . ASP A 1 103 ? 8.528 1.255 16.112 1.00 95.56 103 ASP A CA 1
ATOM 801 C C . ASP A 1 103 ? 7.479 0.452 15.316 1.00 95.56 103 ASP A C 1
ATOM 803 O O . ASP A 1 103 ? 7.786 -0.235 14.336 1.00 95.56 103 ASP A O 1
ATOM 807 N N . LEU A 1 104 ? 6.204 0.552 15.713 1.00 93.81 104 LEU A N 1
ATOM 808 C CA . LEU A 1 104 ? 5.104 -0.123 15.027 1.00 93.81 104 LEU A CA 1
ATOM 809 C C . LEU A 1 104 ? 4.836 0.508 13.654 1.00 93.81 104 LEU A C 1
ATOM 811 O O . LEU A 1 104 ? 4.619 -0.215 12.678 1.00 93.81 104 LEU A O 1
ATOM 815 N N . ARG A 1 105 ? 4.878 1.843 13.565 1.00 96.94 105 ARG A N 1
ATOM 816 C CA . ARG A 1 105 ? 4.722 2.603 12.318 1.00 96.94 105 ARG A CA 1
ATOM 817 C C . ARG A 1 105 ? 5.810 2.244 11.309 1.00 96.94 105 ARG A C 1
ATOM 819 O O . ARG A 1 105 ? 5.484 2.037 10.140 1.00 96.94 105 ARG A O 1
ATOM 826 N N . GLU A 1 106 ? 7.064 2.136 11.742 1.00 96.75 106 GLU A N 1
ATOM 827 C CA . GLU A 1 106 ? 8.194 1.736 10.893 1.00 96.75 106 GLU A CA 1
ATOM 828 C C . GLU A 1 106 ? 8.034 0.301 10.381 1.00 96.75 106 GLU A C 1
ATOM 830 O O . GLU A 1 106 ? 8.035 0.078 9.169 1.00 96.75 106 GLU A O 1
ATOM 835 N N . MET A 1 107 ? 7.764 -0.659 11.271 1.00 95.75 107 MET A N 1
ATOM 836 C CA . MET A 1 107 ? 7.558 -2.064 10.890 1.00 95.75 107 MET A CA 1
ATOM 837 C C . MET A 1 107 ? 6.396 -2.242 9.897 1.00 95.75 107 MET A C 1
ATOM 839 O O . MET A 1 107 ? 6.489 -3.004 8.922 1.00 95.75 107 MET A O 1
ATOM 843 N N . LEU A 1 108 ? 5.284 -1.533 10.117 1.00 96.31 108 LEU A N 1
ATOM 844 C CA . LEU A 1 108 ? 4.140 -1.542 9.205 1.00 96.31 108 LEU A CA 1
ATOM 845 C C . LEU A 1 108 ? 4.483 -0.886 7.863 1.00 96.31 108 LEU A C 1
ATOM 847 O O . LEU A 1 108 ? 4.095 -1.418 6.821 1.00 96.31 108 LEU A O 1
ATOM 851 N N . CYS A 1 109 ? 5.218 0.229 7.875 1.00 97.06 109 CYS A N 1
ATOM 852 C CA . CYS A 1 109 ? 5.688 0.904 6.668 1.00 97.06 109 CYS A CA 1
ATOM 853 C C . CYS A 1 109 ? 6.530 -0.042 5.803 1.00 97.06 109 CYS A C 1
ATOM 855 O O . CYS A 1 109 ? 6.190 -0.259 4.640 1.00 97.06 109 CYS A O 1
ATOM 857 N N . GLU A 1 110 ? 7.544 -0.689 6.383 1.00 95.56 110 GLU A N 1
ATOM 858 C CA . GLU A 1 110 ? 8.390 -1.664 5.685 1.00 95.56 110 GLU A CA 1
ATOM 859 C C . GLU A 1 110 ? 7.567 -2.827 5.123 1.00 95.56 110 GLU A C 1
ATOM 861 O O . GLU A 1 110 ? 7.697 -3.203 3.956 1.00 95.56 110 GLU A O 1
ATOM 866 N N . THR A 1 111 ? 6.654 -3.375 5.930 1.00 94.31 111 THR A N 1
ATOM 867 C CA . THR A 1 111 ? 5.772 -4.471 5.513 1.00 94.31 111 THR A CA 1
ATOM 868 C C . THR A 1 111 ? 4.931 -4.103 4.290 1.00 94.31 111 THR A C 1
ATOM 870 O O . THR A 1 111 ? 4.766 -4.928 3.386 1.00 94.31 111 THR A O 1
ATOM 873 N N . LEU A 1 112 ? 4.403 -2.879 4.254 1.00 96.38 112 LEU A N 1
ATOM 874 C CA . LEU A 1 112 ? 3.587 -2.367 3.157 1.00 96.38 112 LEU A CA 1
ATOM 875 C C . LEU A 1 112 ? 4.442 -2.019 1.931 1.00 96.38 112 LEU A C 1
ATOM 877 O O . LEU A 1 112 ? 4.079 -2.388 0.818 1.00 96.38 112 LEU A O 1
ATOM 881 N N . GLN A 1 113 ? 5.614 -1.412 2.103 1.00 93.81 113 GLN A N 1
ATOM 882 C CA . GLN A 1 113 ? 6.538 -1.152 0.994 1.00 93.81 113 GLN A CA 1
ATOM 883 C C . GLN A 1 113 ? 6.995 -2.454 0.319 1.00 93.81 113 GLN A C 1
ATOM 885 O O . GLN A 1 113 ? 6.936 -2.569 -0.904 1.00 93.81 113 GLN A O 1
ATOM 890 N N . MET A 1 114 ? 7.334 -3.489 1.099 1.00 89.00 114 MET A N 1
ATOM 891 C CA . MET A 1 114 ? 7.647 -4.828 0.575 1.00 89.00 114 MET A CA 1
ATOM 892 C C . MET A 1 114 ? 6.476 -5.475 -0.179 1.00 89.00 114 MET A C 1
ATOM 894 O O . MET A 1 114 ? 6.691 -6.375 -0.988 1.00 89.00 114 MET A O 1
ATOM 898 N N . ALA A 1 115 ? 5.240 -5.063 0.109 1.00 87.62 115 ALA A N 1
ATOM 899 C CA . ALA A 1 115 ? 4.042 -5.519 -0.588 1.00 87.62 115 ALA A CA 1
ATOM 900 C C . ALA A 1 115 ? 3.697 -4.667 -1.828 1.00 87.62 115 ALA A C 1
ATOM 902 O O . ALA A 1 115 ? 2.666 -4.911 -2.453 1.00 87.62 115 ALA A O 1
ATOM 903 N N . GLY A 1 116 ? 4.546 -3.699 -2.193 1.00 89.44 116 GLY A N 1
ATOM 904 C CA . GLY A 1 116 ? 4.418 -2.903 -3.415 1.00 89.44 116 GLY A CA 1
ATOM 905 C C . GLY A 1 116 ? 3.628 -1.601 -3.267 1.00 89.44 116 GLY A C 1
ATOM 906 O O . GLY A 1 116 ? 3.163 -1.073 -4.273 1.00 89.44 116 GLY A O 1
ATOM 907 N N . TYR A 1 117 ? 3.452 -1.084 -2.047 1.00 94.81 117 TYR A N 1
ATOM 908 C CA . TYR A 1 117 ? 2.811 0.215 -1.805 1.00 94.81 117 TYR A CA 1
ATOM 909 C C . TYR A 1 117 ? 3.841 1.352 -1.739 1.00 94.81 117 TYR A C 1
ATOM 911 O O . TYR A 1 117 ? 4.928 1.185 -1.189 1.00 94.81 117 TYR A O 1
ATOM 919 N N . GLU A 1 118 ? 3.468 2.540 -2.218 1.00 95.38 118 GLU A N 1
ATOM 920 C CA . GLU A 1 118 ? 4.202 3.779 -1.933 1.00 95.38 118 GLU A CA 1
ATOM 921 C C . GLU A 1 118 ? 3.643 4.370 -0.633 1.00 95.38 118 GLU A C 1
ATOM 923 O O . GLU A 1 118 ? 2.532 4.897 -0.610 1.00 95.38 118 GLU A O 1
ATOM 928 N N . VAL A 1 119 ? 4.371 4.221 0.475 1.00 97.69 119 VAL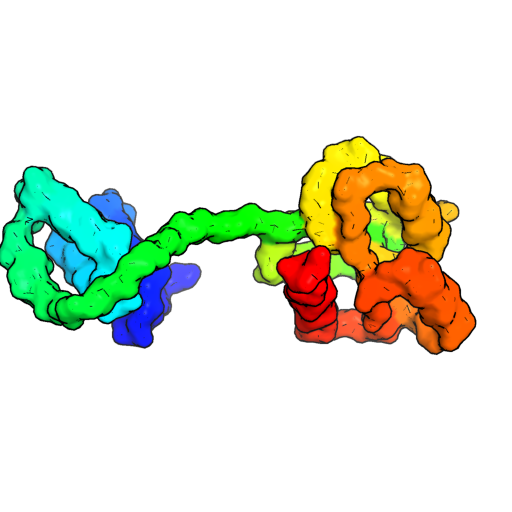 A N 1
ATOM 929 C CA . VAL A 1 119 ? 3.850 4.536 1.813 1.00 97.69 119 VAL A CA 1
ATOM 930 C C . VAL A 1 119 ? 4.337 5.901 2.281 1.00 97.69 119 VAL A C 1
ATOM 932 O O . VAL A 1 119 ? 5.537 6.134 2.395 1.00 97.69 119 VAL A O 1
ATOM 935 N N . THR A 1 120 ? 3.396 6.779 2.621 1.00 98.38 120 THR A N 1
ATOM 936 C CA . THR A 1 120 ? 3.645 7.960 3.451 1.00 98.38 120 THR A CA 1
ATOM 937 C C . THR A 1 120 ? 3.117 7.689 4.854 1.00 98.38 120 THR A C 1
ATOM 939 O O . THR A 1 120 ? 2.007 7.190 5.013 1.00 98.38 120 THR A O 1
ATOM 942 N N . THR A 1 121 ? 3.896 8.004 5.882 1.00 98.31 121 THR A N 1
ATOM 943 C CA . THR A 1 121 ? 3.522 7.765 7.283 1.00 98.31 121 THR A CA 1
ATOM 944 C C . THR A 1 121 ? 3.103 9.058 7.979 1.00 98.31 121 THR A C 1
ATOM 946 O O . THR A 1 121 ? 3.402 10.133 7.475 1.00 98.31 121 THR A O 1
ATOM 949 N N . ALA A 1 122 ? 2.417 8.982 9.114 1.00 98.06 122 ALA A N 1
ATOM 950 C CA . ALA A 1 122 ? 2.132 10.089 10.027 1.00 98.06 122 ALA A CA 1
ATOM 951 C C . ALA A 1 122 ? 1.956 9.539 11.453 1.00 98.06 122 ALA A C 1
ATOM 953 O O . ALA A 1 122 ? 1.484 8.414 11.626 1.00 98.06 122 ALA A O 1
ATOM 954 N N . GLY A 1 123 ? 2.352 10.308 12.465 1.00 97.19 123 GLY A N 1
ATOM 955 C CA . GLY A 1 123 ? 2.244 9.926 13.874 1.00 97.19 123 GLY A CA 1
ATOM 956 C C . GLY A 1 123 ? 0.877 10.210 14.497 1.00 97.19 123 GLY A C 1
ATOM 957 O O . GLY A 1 123 ? 0.542 9.651 15.534 1.00 97.19 123 GLY A O 1
ATOM 958 N N . ASP A 1 124 ? 0.076 11.082 13.885 1.00 97.69 124 ASP A N 1
ATOM 959 C CA . ASP A 1 124 ? -1.256 11.428 14.372 1.00 97.69 124 ASP A CA 1
ATOM 960 C C . ASP A 1 124 ? -2.169 11.967 13.256 1.00 97.69 124 ASP A C 1
ATOM 962 O O . ASP A 1 124 ? -1.760 12.136 12.102 1.00 97.69 124 ASP A O 1
ATOM 966 N N . GLY A 1 125 ? -3.439 12.221 13.594 1.00 96.81 125 GLY A N 1
ATOM 967 C CA . GLY A 1 125 ? -4.426 12.737 12.649 1.00 96.81 125 GLY A CA 1
ATOM 968 C C . GLY A 1 125 ? -4.162 14.162 12.151 1.00 96.81 125 GLY A C 1
ATOM 969 O O . GLY A 1 125 ? -4.537 14.470 11.023 1.00 96.81 125 GLY A O 1
ATOM 970 N N . GLU A 1 126 ? -3.512 15.033 12.929 1.00 97.25 126 GLU A N 1
ATOM 971 C CA . GLU A 1 126 ? -3.199 16.395 12.470 1.00 97.25 126 GLU A CA 1
ATOM 972 C C . GLU A 1 126 ? -2.112 16.353 11.397 1.00 97.25 126 GLU A C 1
ATOM 974 O O . GLU A 1 126 ? -2.272 16.948 10.331 1.00 97.25 126 GLU A O 1
ATOM 979 N N . GLU A 1 127 ? -1.048 15.584 11.638 1.00 97.62 127 GLU A N 1
ATOM 980 C CA . GLU A 1 127 ? 0.015 15.359 10.656 1.00 97.62 127 GLU A CA 1
ATOM 981 C C . GLU A 1 127 ? -0.526 14.664 9.396 1.00 97.62 127 GLU A C 1
ATOM 983 O O . GLU A 1 127 ? -0.187 15.040 8.271 1.00 97.62 127 GLU A O 1
ATOM 988 N N . GLY A 1 128 ? -1.415 13.679 9.567 1.00 96.81 128 GLY A N 1
ATOM 989 C CA . GLY A 1 128 ? -2.081 13.007 8.454 1.00 96.81 128 GLY A CA 1
ATOM 990 C C . GLY A 1 128 ? -2.901 13.966 7.586 1.00 96.81 128 GLY A C 1
ATOM 991 O O . GLY A 1 128 ? -2.853 13.867 6.360 1.00 96.81 128 GLY A O 1
ATOM 992 N N . LEU A 1 129 ? -3.627 14.914 8.192 1.00 95.12 129 LEU A N 1
ATOM 993 C CA . LEU A 1 129 ? -4.389 15.923 7.447 1.00 95.12 129 LEU A CA 1
ATOM 994 C C . LEU A 1 129 ? -3.475 16.886 6.696 1.00 95.12 129 LEU A C 1
ATOM 996 O O . LEU A 1 129 ? -3.703 17.114 5.513 1.00 95.12 129 LEU A O 1
ATOM 1000 N N . GLN A 1 130 ? -2.425 17.391 7.347 1.00 95.12 130 GLN A N 1
ATOM 1001 C CA . GLN A 1 130 ? -1.440 18.268 6.702 1.00 95.12 130 GLN A CA 1
ATOM 1002 C C . GLN A 1 130 ? -0.810 17.593 5.480 1.00 95.12 130 GLN A C 1
ATOM 1004 O O . GLN A 1 130 ? -0.633 18.208 4.430 1.00 95.12 130 GLN A O 1
ATOM 1009 N N . LYS A 1 131 ? -0.516 16.292 5.579 1.00 95.19 131 LYS A N 1
ATOM 1010 C CA . LYS A 1 131 ? -0.006 15.510 4.450 1.00 95.19 131 LYS A CA 1
ATOM 1011 C C . LYS A 1 131 ? -1.036 15.383 3.330 1.00 95.19 131 LYS A C 1
ATOM 1013 O O . LYS A 1 131 ? -0.677 15.544 2.168 1.00 95.19 131 LYS A O 1
ATOM 1018 N N . LEU A 1 132 ? -2.313 15.174 3.646 1.00 93.50 132 LEU A N 1
ATOM 1019 C CA . LEU A 1 132 ? -3.378 15.108 2.636 1.00 93.50 132 LEU A CA 1
ATOM 1020 C C . LEU A 1 132 ? -3.608 16.418 1.869 1.00 93.50 132 LEU A C 1
ATOM 1022 O O . LEU A 1 132 ? -4.153 16.360 0.772 1.00 93.50 132 LEU A O 1
ATOM 1026 N N . GLU A 1 133 ? -3.184 17.572 2.388 1.00 89.12 133 GLU A N 1
ATOM 1027 C CA . GLU A 1 133 ? -3.256 18.842 1.647 1.00 89.12 133 GLU A CA 1
ATOM 1028 C C . GLU A 1 133 ? -2.301 18.886 0.444 1.00 89.12 133 GLU A C 1
ATOM 1030 O O . GLU A 1 133 ? -2.547 19.619 -0.511 1.00 89.12 133 GLU A O 1
ATOM 1035 N N . THR A 1 134 ? -1.218 18.102 0.475 1.00 88.75 134 THR A N 1
ATOM 1036 C CA . THR A 1 134 ? -0.177 18.094 -0.571 1.00 88.75 134 THR A CA 1
ATOM 1037 C C . THR A 1 134 ? -0.060 16.758 -1.304 1.00 88.75 134 THR A C 1
ATOM 1039 O O . THR A 1 134 ? 0.429 16.712 -2.433 1.00 88.75 134 THR A O 1
ATOM 1042 N N . LEU A 1 135 ? -0.510 15.660 -0.691 1.00 89.31 135 LEU A N 1
ATOM 1043 C CA . LEU A 1 135 ? -0.487 14.335 -1.298 1.00 89.31 135 LEU A CA 1
ATOM 1044 C C . LEU A 1 135 ? -1.603 14.170 -2.329 1.00 89.31 135 LEU A C 1
ATOM 1046 O O . LEU A 1 135 ? -2.781 14.045 -1.998 1.00 89.31 135 LEU A O 1
ATOM 1050 N N . GLU A 1 136 ? -1.213 14.033 -3.591 1.00 86.81 136 GLU A N 1
ATOM 1051 C CA . GLU A 1 136 ? -2.131 13.679 -4.667 1.00 86.81 136 GLU A CA 1
ATOM 1052 C C . GLU A 1 136 ? -2.169 12.169 -4.928 1.00 86.81 136 GLU A C 1
ATOM 1054 O O . GLU A 1 136 ? -1.145 11.472 -4.923 1.00 86.81 136 GLU A O 1
ATOM 1059 N N . GLY A 1 137 ? -3.368 11.666 -5.236 1.00 89.50 137 GLY A N 1
ATOM 1060 C CA . GLY A 1 137 ? -3.563 10.294 -5.703 1.00 89.50 137 GLY A CA 1
ATOM 1061 C C . GLY A 1 137 ? -3.453 9.225 -4.615 1.00 89.50 137 GLY A C 1
ATOM 1062 O O . GLY A 1 137 ? -3.128 8.082 -4.931 1.00 89.50 137 GLY A O 1
ATOM 1063 N N . VAL A 1 138 ? -3.726 9.566 -3.350 1.00 94.19 138 VAL A N 1
ATOM 1064 C CA . VAL A 1 138 ? -3.789 8.582 -2.258 1.00 94.19 138 VAL A CA 1
ATOM 1065 C C . VAL A 1 138 ? -4.837 7.518 -2.593 1.00 94.19 138 VAL A C 1
ATOM 1067 O O . VAL A 1 138 ? -6.020 7.809 -2.778 1.00 94.19 138 VAL A O 1
ATOM 1070 N N . ALA A 1 139 ? -4.393 6.269 -2.698 1.00 94.12 139 ALA A N 1
ATOM 1071 C CA . ALA A 1 139 ? -5.224 5.135 -3.073 1.00 94.12 139 ALA A CA 1
ATOM 1072 C C . ALA A 1 139 ? -5.908 4.487 -1.864 1.00 94.12 139 ALA A C 1
ATOM 1074 O O . ALA A 1 139 ? -6.960 3.873 -2.039 1.00 94.12 139 ALA A O 1
ATOM 1075 N N . LEU A 1 140 ? -5.328 4.617 -0.665 1.00 95.62 140 LEU A N 1
ATOM 1076 C CA . LEU A 1 140 ? -5.793 3.995 0.578 1.00 95.62 140 LEU A CA 1
ATOM 1077 C C . LEU A 1 140 ? -5.263 4.754 1.800 1.00 95.62 140 LEU A C 1
ATOM 1079 O O . LEU A 1 140 ? -4.117 5.201 1.799 1.00 95.62 140 LEU A O 1
ATOM 1083 N N . ILE A 1 141 ? -6.070 4.844 2.857 1.00 97.31 141 ILE A N 1
ATOM 1084 C CA . ILE A 1 141 ? -5.615 5.299 4.174 1.00 97.31 141 ILE A CA 1
ATOM 1085 C C . ILE A 1 141 ? -5.744 4.154 5.179 1.00 97.31 141 ILE A C 1
ATOM 1087 O O . ILE A 1 141 ? -6.774 3.479 5.233 1.00 97.31 141 ILE A O 1
ATOM 1091 N N . VAL A 1 142 ? -4.714 3.959 5.995 1.00 97.56 142 VAL A N 1
ATOM 1092 C CA . VAL A 1 142 ? -4.715 3.059 7.150 1.00 97.56 142 VAL A CA 1
ATOM 1093 C C . VAL A 1 142 ? -4.428 3.898 8.390 1.00 97.56 142 VAL A C 1
ATOM 1095 O O . VAL A 1 142 ? -3.457 4.641 8.401 1.00 97.56 142 VAL A O 1
ATOM 1098 N N . THR A 1 143 ? -5.262 3.814 9.424 1.00 96.56 143 THR A N 1
ATOM 1099 C CA . THR A 1 143 ? -5.110 4.640 10.635 1.00 96.56 143 THR A CA 1
ATOM 1100 C C . THR A 1 143 ? -5.318 3.820 11.897 1.00 96.56 143 THR A C 1
ATOM 1102 O O . THR A 1 143 ? -6.246 3.007 11.941 1.00 96.56 143 THR A O 1
ATOM 1105 N N . ASP A 1 144 ? -4.525 4.062 12.945 1.00 94.88 144 ASP A N 1
ATOM 1106 C CA . ASP A 1 144 ? -4.961 3.715 14.298 1.00 94.88 144 ASP A CA 1
ATOM 1107 C C . ASP A 1 144 ? -6.177 4.578 14.673 1.00 94.88 144 ASP A C 1
ATOM 1109 O O . ASP A 1 144 ? -6.382 5.697 14.194 1.00 94.88 144 ASP A O 1
ATOM 1113 N N . LEU A 1 145 ? -7.033 4.030 15.520 1.00 91.75 145 LEU A N 1
ATOM 1114 C CA . LEU A 1 145 ? -8.101 4.743 16.178 1.00 91.75 145 LEU A CA 1
A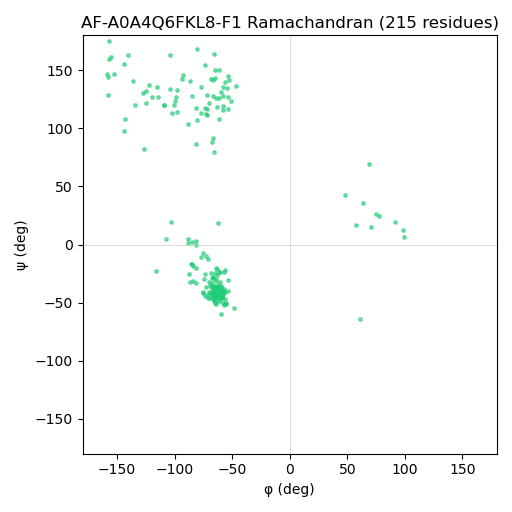TOM 1115 C C . LEU A 1 145 ? -7.581 5.654 17.291 1.00 91.75 145 LEU A C 1
ATOM 1117 O O . LEU A 1 145 ? -8.079 6.770 17.416 1.00 91.75 145 LEU A O 1
ATOM 1121 N N . LYS A 1 146 ? -6.656 5.181 18.134 1.00 90.38 146 LYS A N 1
ATOM 1122 C CA . LYS A 1 146 ? -6.154 5.957 19.276 1.00 90.38 146 LYS A CA 1
ATOM 1123 C C . LYS A 1 146 ? -4.791 6.532 18.942 1.00 90.38 146 LYS A C 1
ATOM 1125 O O . LYS A 1 146 ? -3.845 5.786 18.816 1.00 90.38 146 LYS A O 1
ATOM 1130 N N . MET A 1 147 ? -4.732 7.851 18.835 1.00 93.88 147 MET A N 1
ATOM 1131 C CA . MET A 1 147 ? -3.513 8.612 18.580 1.00 93.88 147 MET A CA 1
ATOM 1132 C C . MET A 1 147 ? -3.589 9.926 19.372 1.00 93.88 147 MET A C 1
ATOM 1134 O O . MET A 1 147 ? -4.703 10.372 19.698 1.00 93.88 147 MET A O 1
ATOM 1138 N N . PRO A 1 148 ? -2.451 10.555 19.710 1.00 89.75 148 PRO A N 1
ATOM 1139 C CA . PRO A 1 148 ? -2.426 11.877 20.325 1.00 89.75 148 PRO A CA 1
ATOM 1140 C C . PRO A 1 148 ? -2.956 12.948 19.361 1.00 89.75 148 PRO A C 1
ATOM 1142 O O . PRO A 1 148 ? -3.033 12.726 18.159 1.00 89.75 148 PRO A O 1
ATOM 1145 N N . LYS A 1 149 ? -3.300 14.128 19.898 1.00 95.06 149 LYS A N 1
ATOM 1146 C CA . LYS A 1 149 ? -3.813 15.321 19.184 1.00 95.06 149 LYS A CA 1
ATOM 1147 C C . LYS A 1 149 ? -5.139 15.118 18.439 1.00 95.06 149 LYS A C 1
ATOM 1149 O O . LYS A 1 149 ? -6.149 15.699 18.828 1.00 95.06 149 LYS A O 1
ATOM 1154 N N . MET A 1 150 ? -5.158 14.253 17.430 1.00 94.62 150 MET A N 1
ATOM 1155 C CA . MET A 1 150 ? -6.334 13.892 16.652 1.00 94.62 150 MET A CA 1
ATOM 1156 C C . MET A 1 150 ? -6.405 12.378 16.460 1.00 94.62 150 MET A C 1
ATOM 1158 O O . MET A 1 150 ? -5.528 11.759 15.861 1.00 94.62 150 MET A O 1
ATOM 1162 N N . ASN A 1 151 ? -7.498 11.793 16.946 1.00 92.94 151 ASN A N 1
ATOM 1163 C CA . ASN A 1 151 ? -7.744 10.359 16.858 1.00 92.94 151 ASN A CA 1
ATOM 1164 C C . ASN A 1 151 ? -8.282 9.948 15.472 1.00 92.94 151 ASN A C 1
ATOM 1166 O O . ASN A 1 151 ? -8.724 10.793 14.689 1.00 92.94 151 ASN A O 1
ATOM 1170 N N . GLY A 1 152 ? -8.317 8.645 15.184 1.00 91.31 152 GLY A N 1
ATOM 1171 C CA . GLY A 1 152 ? -8.731 8.129 13.876 1.00 91.31 152 GLY A CA 1
ATOM 1172 C C . GLY A 1 152 ? -10.159 8.518 13.461 1.00 91.31 152 GLY A C 1
ATOM 1173 O O . GLY A 1 152 ? -10.390 8.822 12.294 1.00 91.31 152 GLY A O 1
ATOM 1174 N N . LEU A 1 153 ? -11.130 8.581 14.388 1.00 90.69 153 LEU A N 1
ATOM 1175 C CA . LEU A 1 153 ? -12.504 9.021 14.068 1.00 90.69 153 LEU A CA 1
ATOM 1176 C C . LEU A 1 153 ? -12.566 10.507 13.718 1.00 90.69 153 LEU A C 1
ATOM 1178 O O . LEU A 1 153 ? -13.254 10.895 12.773 1.00 90.69 153 LEU A O 1
ATOM 1182 N N . GLN A 1 154 ? -11.849 11.336 14.475 1.00 94.06 154 GLN A N 1
ATOM 1183 C CA . GLN A 1 154 ? -11.763 12.773 14.225 1.00 94.06 154 GLN A CA 1
ATOM 1184 C C . GLN A 1 154 ? -11.082 13.049 12.884 1.00 94.06 154 GLN A C 1
ATOM 1186 O O . GLN A 1 154 ? -11.606 13.829 12.089 1.00 94.06 154 GLN A O 1
ATOM 1191 N N . PHE A 1 155 ? -9.982 12.346 12.610 1.00 95.00 155 PHE A N 1
ATOM 1192 C CA . PHE A 1 155 ? -9.283 12.379 11.332 1.00 95.00 155 PHE A CA 1
ATOM 1193 C C . PHE A 1 155 ? -10.224 12.023 10.177 1.00 95.00 155 PHE A C 1
ATOM 1195 O O . PHE A 1 155 ? -10.374 12.802 9.242 1.00 95.00 155 PHE A O 1
ATOM 1202 N N . MET A 1 156 ? -10.961 10.913 10.276 1.00 91.62 156 MET A N 1
ATOM 1203 C CA . MET A 1 156 ? -11.947 10.515 9.263 1.00 91.62 156 MET A CA 1
ATOM 1204 C C . MET A 1 156 ? -13.007 11.582 8.994 1.00 91.62 156 MET A C 1
ATOM 1206 O O . MET A 1 156 ? -13.322 11.886 7.842 1.00 91.62 156 MET A O 1
ATOM 1210 N N . ALA A 1 157 ? -13.571 12.153 10.058 1.00 91.69 157 ALA A N 1
ATOM 1211 C CA . ALA A 1 157 ? -14.566 13.207 9.937 1.00 91.69 157 ALA A CA 1
ATOM 1212 C C . ALA A 1 157 ? -13.986 14.476 9.290 1.00 91.69 157 ALA A C 1
ATOM 1214 O O . ALA A 1 157 ? -14.715 15.194 8.604 1.00 91.69 157 ALA A O 1
ATOM 1215 N N . ALA A 1 158 ? -12.697 14.756 9.495 1.00 93.06 158 ALA A N 1
ATOM 1216 C CA . ALA A 1 158 ? -11.995 15.868 8.871 1.00 93.06 158 ALA A CA 1
ATOM 1217 C C . ALA A 1 158 ? -11.660 15.599 7.394 1.00 93.06 158 ALA A C 1
ATOM 1219 O O . ALA A 1 158 ? -11.912 16.472 6.568 1.00 93.06 158 ALA A O 1
ATOM 1220 N N . VAL A 1 159 ? -11.214 14.390 7.032 1.00 91.25 159 VAL A N 1
ATOM 1221 C CA . VAL A 1 159 ? -10.948 14.003 5.631 1.00 91.25 159 VAL A CA 1
ATOM 1222 C C . VAL A 1 159 ? -12.185 14.200 4.754 1.00 91.25 159 VAL A C 1
ATOM 1224 O O . VAL A 1 159 ? -12.080 14.755 3.664 1.00 91.25 159 VAL A O 1
ATOM 1227 N N . LYS A 1 160 ? -13.380 13.862 5.256 1.00 87.56 160 LYS A N 1
ATOM 1228 C CA . LYS A 1 160 ? -14.648 14.115 4.543 1.00 87.56 160 LYS A CA 1
ATOM 1229 C C . LYS A 1 160 ? -14.927 15.589 4.248 1.00 87.56 160 LYS A C 1
ATOM 1231 O O . LYS A 1 160 ? -15.695 15.904 3.346 1.00 87.56 160 LYS A O 1
ATOM 1236 N N . LYS A 1 161 ? -14.345 16.508 5.019 1.00 89.38 161 LYS A N 1
ATOM 1237 C CA . LYS A 1 161 ? -14.515 17.951 4.811 1.00 89.38 161 LYS A CA 1
ATOM 1238 C C . LYS A 1 161 ? -13.547 18.510 3.769 1.00 89.38 161 LYS A C 1
ATOM 1240 O O . LYS A 1 161 ? -13.817 19.593 3.263 1.00 89.38 161 LYS A O 1
ATOM 1245 N N . LEU A 1 162 ? -12.475 17.785 3.429 1.00 85.81 162 LEU A N 1
ATOM 1246 C CA . LEU A 1 162 ? -11.474 18.218 2.446 1.00 85.81 162 LEU A CA 1
ATOM 1247 C C . LEU A 1 162 ? -11.978 18.169 0.995 1.00 85.81 162 LEU A C 1
ATOM 1249 O O . LEU A 1 162 ? -11.293 18.677 0.116 1.00 85.81 162 LEU A O 1
ATOM 1253 N N . GLN A 1 163 ? -13.155 17.578 0.735 1.00 81.31 163 GLN A N 1
ATOM 1254 C CA . GLN A 1 163 ? -13.759 17.480 -0.607 1.00 81.31 163 GLN A CA 1
ATOM 1255 C C . GLN A 1 163 ? -12.760 16.985 -1.668 1.00 81.31 163 GLN A C 1
ATOM 1257 O O . GLN A 1 163 ? -12.680 17.518 -2.775 1.00 81.31 163 GLN A O 1
ATOM 1262 N N . LEU A 1 164 ? -11.968 15.969 -1.310 1.00 83.12 164 LEU A N 1
ATOM 1263 C CA . LEU A 1 164 ? -10.967 15.389 -2.200 1.00 83.12 164 LEU A CA 1
ATOM 1264 C C . LEU A 1 164 ? -11.630 14.929 -3.504 1.00 83.12 164 LEU A C 1
ATOM 1266 O O . LEU A 1 164 ? -12.690 14.304 -3.474 1.00 83.12 164 LEU A O 1
ATOM 1270 N N . ALA A 1 165 ? -10.965 15.156 -4.641 1.00 80.25 165 ALA A N 1
ATOM 1271 C CA . ALA A 1 165 ? -11.473 14.757 -5.959 1.00 80.25 165 ALA A CA 1
ATOM 1272 C C . ALA A 1 165 ? -11.851 13.263 -6.027 1.00 80.25 165 ALA A C 1
ATOM 1274 O O . ALA A 1 165 ? -12.766 12.872 -6.750 1.00 80.25 165 ALA A O 1
ATOM 1275 N N . LYS A 1 166 ? -11.154 12.425 -5.248 1.00 84.06 166 LYS A N 1
ATOM 1276 C CA . LYS A 1 166 ? -11.499 11.024 -5.008 1.00 84.06 166 LYS A CA 1
ATOM 1277 C C . LYS A 1 166 ? -11.182 10.663 -3.560 1.00 84.06 166 LYS A C 1
ATOM 1279 O O . LYS A 1 166 ? -10.016 10.496 -3.216 1.00 84.06 166 LYS A O 1
ATOM 1284 N N . GLU A 1 167 ? -12.205 10.483 -2.728 1.00 86.75 167 GLU A N 1
ATOM 1285 C CA . GLU A 1 167 ? -12.019 10.081 -1.326 1.00 86.75 167 GLU A CA 1
ATOM 1286 C C . GLU A 1 167 ? -11.368 8.688 -1.243 1.00 86.75 167 GLU A C 1
ATOM 1288 O O . GLU A 1 167 ? -11.946 7.723 -1.758 1.00 86.75 167 GLU A O 1
ATOM 1293 N N . PRO A 1 168 ? -10.166 8.529 -0.660 1.00 91.38 168 PRO A N 1
ATOM 1294 C CA . PRO A 1 168 ? -9.545 7.219 -0.494 1.00 91.38 168 PRO A CA 1
ATOM 1295 C C . PRO A 1 168 ? -10.376 6.340 0.456 1.00 91.38 168 PRO A C 1
ATOM 1297 O O . PRO A 1 168 ? -10.927 6.843 1.434 1.00 91.38 168 PRO A O 1
ATOM 1300 N N . PRO A 1 169 ? -10.475 5.022 0.193 1.00 93.62 169 PRO A N 1
ATOM 1301 C CA . PRO A 1 169 ? -11.025 4.109 1.177 1.00 93.62 169 PRO A CA 1
ATOM 1302 C C . PRO A 1 169 ? -10.149 4.128 2.431 1.00 93.62 169 PRO A C 1
ATOM 1304 O O . PRO A 1 169 ? -8.936 4.353 2.357 1.00 93.62 169 PRO A O 1
ATOM 1307 N N . LEU A 1 170 ? -10.768 3.877 3.579 1.00 94.44 170 LEU A N 1
ATOM 1308 C CA . LEU A 1 170 ? -10.104 3.998 4.868 1.00 94.44 170 LEU A CA 1
ATOM 1309 C C . LEU A 1 170 ? -10.262 2.728 5.692 1.00 94.44 170 LEU A C 1
ATOM 1311 O O . LEU A 1 170 ? -11.365 2.198 5.852 1.00 94.44 170 LEU A O 1
ATOM 1315 N N . VAL A 1 171 ? -9.139 2.241 6.206 1.00 95.31 171 VAL A N 1
ATOM 1316 C CA . VAL A 1 171 ? -9.041 1.048 7.041 1.00 95.31 171 VAL A CA 1
ATOM 1317 C C . VAL A 1 171 ? -8.584 1.456 8.432 1.00 95.31 171 VAL A C 1
ATOM 1319 O O . VAL A 1 171 ? -7.566 2.124 8.588 1.00 95.31 171 VAL A O 1
ATOM 1322 N N . VAL A 1 172 ? -9.338 1.051 9.450 1.00 94.38 172 VAL A N 1
ATOM 1323 C CA . VAL A 1 172 ? -8.999 1.340 10.847 1.00 94.38 172 VAL A CA 1
ATOM 1324 C C . VAL A 1 172 ? -8.315 0.128 11.462 1.00 94.38 172 VAL A C 1
ATOM 1326 O O . VAL A 1 172 ? -8.866 -0.973 11.434 1.00 94.38 172 VAL A O 1
ATOM 1329 N N . MET A 1 173 ? -7.141 0.332 12.051 1.00 93.62 173 MET A N 1
ATOM 1330 C CA . MET A 1 173 ? -6.485 -0.621 12.942 1.00 93.62 173 MET A CA 1
ATOM 1331 C C . MET A 1 173 ? -6.781 -0.212 14.379 1.00 93.62 173 MET A C 1
ATOM 1333 O O . MET A 1 173 ? -6.697 0.962 14.712 1.00 93.62 173 MET A O 1
ATOM 1337 N N . THR A 1 174 ? -7.179 -1.131 15.253 1.00 88.25 174 THR A N 1
ATOM 1338 C CA . THR A 1 174 ? -7.480 -0.738 16.635 1.00 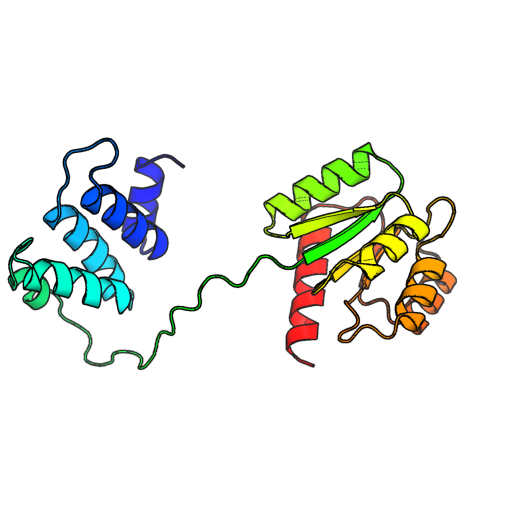88.25 174 THR A CA 1
ATOM 1339 C C . THR A 1 174 ? -7.415 -1.898 17.616 1.00 88.25 174 THR A C 1
ATOM 1341 O O . THR A 1 174 ? -7.781 -3.024 17.292 1.00 88.25 174 THR A O 1
ATOM 1344 N N . ALA A 1 175 ? -7.002 -1.623 18.852 1.00 85.81 175 ALA A N 1
ATOM 1345 C CA . ALA A 1 175 ? -7.197 -2.545 19.973 1.00 85.81 175 ALA A CA 1
ATOM 1346 C C . ALA A 1 175 ? -8.647 -2.529 20.515 1.00 85.81 175 ALA A C 1
ATOM 1348 O O . ALA A 1 175 ? -9.016 -3.374 21.328 1.00 85.81 175 ALA A O 1
ATOM 1349 N N . PHE A 1 176 ? -9.482 -1.572 20.088 1.00 74.62 176 PHE A N 1
ATOM 1350 C CA . PHE A 1 176 ? -10.839 -1.374 20.598 1.00 74.62 176 PHE A CA 1
ATOM 1351 C C . PHE A 1 176 ? -11.875 -2.022 19.682 1.00 74.62 176 PHE A C 1
ATOM 1353 O O . PHE A 1 176 ? -12.123 -1.562 18.576 1.00 74.62 176 PHE A O 1
ATOM 1360 N N . SER A 1 177 ? -12.557 -3.048 20.180 1.00 73.00 177 SER A N 1
ATOM 1361 C CA . SER A 1 177 ? -13.629 -3.753 19.462 1.00 73.00 177 SER A CA 1
ATOM 1362 C C . SER A 1 177 ? -15.035 -3.379 19.948 1.00 73.00 177 SER A C 1
ATOM 1364 O O . SER A 1 177 ? -15.995 -4.115 19.725 1.00 73.00 177 SER A O 1
ATOM 1366 N N . GLN A 1 178 ? -15.188 -2.238 20.633 1.00 82.12 178 GLN A N 1
ATOM 1367 C CA . GLN A 1 178 ? -16.495 -1.818 21.139 1.00 82.12 178 GLN A CA 1
ATOM 1368 C C . GLN A 1 178 ? -17.459 -1.540 19.982 1.00 82.12 178 GLN A C 1
ATOM 1370 O O . GLN A 1 178 ? -17.192 -0.696 19.126 1.00 82.12 178 GLN A O 1
ATOM 1375 N N . GLN A 1 179 ? -18.623 -2.192 20.011 1.00 81.38 179 GLN A N 1
ATOM 1376 C CA . GLN A 1 179 ? -19.614 -2.117 18.936 1.00 81.38 179 GLN A CA 1
ATOM 1377 C C . GLN A 1 179 ? -20.005 -0.674 18.584 1.00 81.38 179 GLN A C 1
ATOM 1379 O O . GLN A 1 179 ? -20.074 -0.323 17.412 1.00 81.38 179 G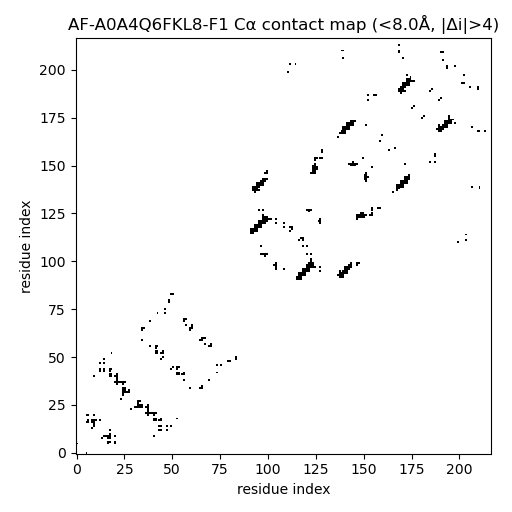LN A O 1
ATOM 1384 N N . LYS A 1 180 ? -20.156 0.195 19.592 1.00 84.06 180 LYS A N 1
ATOM 1385 C CA . LYS A 1 180 ? -20.508 1.610 19.402 1.00 84.06 180 LYS A CA 1
ATOM 1386 C C . LYS A 1 180 ? -19.499 2.367 18.528 1.00 84.06 180 LYS A C 1
ATOM 1388 O O . LYS A 1 180 ? -19.902 3.157 17.682 1.00 84.06 180 LYS A O 1
ATOM 1393 N N . VAL A 1 181 ? -18.205 2.112 18.723 1.00 83.75 181 VAL A N 1
ATOM 1394 C CA . VAL A 1 181 ? -17.111 2.743 17.963 1.00 83.75 181 VAL A CA 1
ATOM 1395 C C . VAL A 1 181 ? -17.112 2.245 16.518 1.00 83.75 181 VAL A C 1
ATOM 1397 O O . VAL A 1 181 ? -16.976 3.031 15.582 1.00 83.75 181 VAL A O 1
ATOM 1400 N N . ILE A 1 182 ? -17.333 0.941 16.335 1.00 82.81 182 ILE A N 1
ATOM 1401 C CA . ILE A 1 182 ? -17.455 0.326 15.010 1.00 82.81 182 ILE A CA 1
ATOM 1402 C C . ILE A 1 182 ? -18.651 0.923 14.257 1.00 82.81 182 ILE A C 1
ATOM 1404 O O . ILE A 1 182 ? -18.536 1.269 13.081 1.00 82.81 182 ILE A O 1
ATOM 1408 N N . ASP A 1 183 ? -19.790 1.080 14.931 1.00 86.12 183 ASP A N 1
ATOM 1409 C CA . ASP A 1 183 ? -21.005 1.649 14.346 1.00 86.12 183 ASP A CA 1
ATOM 1410 C C . ASP A 1 183 ? -20.831 3.127 13.971 1.00 86.12 183 ASP A C 1
ATOM 1412 O O . ASP A 1 183 ? -21.350 3.570 12.945 1.00 86.12 183 ASP A O 1
ATOM 1416 N N . GLU A 1 184 ? -20.075 3.892 14.759 1.00 85.19 184 GLU A N 1
ATOM 1417 C CA . GLU A 1 184 ? -19.729 5.278 14.444 1.00 85.19 184 GLU A CA 1
ATOM 1418 C C . GLU A 1 184 ? -18.835 5.372 13.203 1.00 85.19 184 GLU A C 1
ATOM 1420 O O . GLU A 1 184 ? -19.165 6.097 12.262 1.00 85.19 184 GLU A O 1
ATOM 1425 N N . GLY A 1 185 ? -17.764 4.579 13.122 1.00 84.50 185 GLY A N 1
ATOM 1426 C CA . GLY A 1 185 ? -16.910 4.596 11.932 1.00 84.50 185 GLY A CA 1
ATOM 1427 C C . GLY A 1 185 ? -17.604 4.035 10.682 1.00 84.50 185 GLY A C 1
ATOM 1428 O O . GLY A 1 185 ? -17.362 4.526 9.582 1.00 84.50 185 GLY A O 1
ATOM 1429 N N . LYS A 1 186 ? -18.557 3.100 10.815 1.00 84.56 186 LYS A N 1
ATOM 1430 C CA . LYS A 1 186 ? -19.422 2.692 9.688 1.00 84.56 186 LYS A CA 1
ATOM 1431 C C . LYS A 1 186 ? -20.222 3.868 9.124 1.00 84.56 186 LYS A C 1
ATOM 1433 O O . LYS A 1 186 ? -20.284 4.023 7.909 1.00 84.56 186 LYS A O 1
ATOM 1438 N N . LYS A 1 187 ? -20.785 4.733 9.978 1.00 87.38 187 LYS A N 1
ATOM 1439 C CA . LYS A 1 187 ? -21.470 5.968 9.533 1.00 87.38 187 LYS A CA 1
ATOM 1440 C C . LYS A 1 187 ? -20.506 6.940 8.847 1.00 87.38 187 LYS A C 1
ATOM 1442 O O . LYS A 1 187 ? -20.895 7.668 7.936 1.00 87.38 187 LYS A O 1
ATOM 1447 N N . LEU A 1 188 ? -19.235 6.919 9.244 1.00 85.81 188 LEU A N 1
ATOM 1448 C CA . LEU A 1 188 ? -18.161 7.668 8.596 1.00 85.81 188 LEU A CA 1
ATOM 1449 C C . LEU A 1 188 ? -17.603 6.977 7.340 1.00 85.81 188 LEU A C 1
ATOM 1451 O O . LEU A 1 188 ? -16.732 7.544 6.699 1.00 85.81 188 LEU A O 1
ATOM 1455 N N . GLY A 1 189 ? -18.141 5.839 6.897 1.00 86.44 189 GLY A N 1
ATOM 1456 C CA . GLY A 1 189 ? -17.726 5.200 5.643 1.00 86.44 189 GLY A CA 1
ATOM 1457 C C . GLY A 1 189 ? -16.401 4.434 5.722 1.00 86.44 189 GLY A C 1
ATOM 1458 O O . GLY A 1 189 ? -15.755 4.237 4.694 1.00 86.44 189 GLY A O 1
ATOM 1459 N N . VAL A 1 190 ? -15.995 3.982 6.916 1.00 90.25 190 VAL A N 1
ATOM 1460 C CA . VAL A 1 190 ? -14.853 3.064 7.072 1.00 90.25 190 VAL A CA 1
ATOM 1461 C C . VAL A 1 190 ? -15.045 1.838 6.182 1.00 90.25 190 VAL A C 1
ATOM 1463 O O . VAL A 1 190 ? -16.064 1.151 6.260 1.00 90.25 190 VAL A O 1
ATOM 1466 N N . SER A 1 191 ? -14.038 1.542 5.364 1.00 92.44 191 SER A N 1
ATOM 1467 C CA . SER A 1 191 ? -14.060 0.440 4.403 1.00 92.44 191 SER A CA 1
ATOM 1468 C C . SER A 1 191 ? -13.736 -0.908 5.048 1.00 92.44 191 SER A C 1
ATOM 1470 O O . SER A 1 191 ? -14.274 -1.933 4.631 1.00 92.44 191 SER A O 1
ATOM 1472 N N . ALA A 1 192 ? -12.875 -0.930 6.070 1.00 92.56 192 ALA A N 1
ATOM 1473 C CA . ALA A 1 192 ? -12.589 -2.135 6.845 1.00 92.56 192 ALA A CA 1
ATOM 1474 C C . ALA A 1 192 ? -12.041 -1.824 8.245 1.00 92.56 192 ALA A C 1
ATOM 1476 O O . ALA A 1 192 ? -11.501 -0.750 8.498 1.00 92.56 192 ALA A O 1
ATOM 1477 N N . TRP A 1 193 ? -12.152 -2.812 9.132 1.00 91.75 193 TRP A N 1
ATOM 1478 C CA . TRP A 1 193 ? -11.616 -2.777 10.489 1.00 91.75 193 TRP A CA 1
ATOM 1479 C C . TRP A 1 193 ? -10.666 -3.949 10.697 1.00 91.75 193 TRP A C 1
ATOM 1481 O O . TRP A 1 193 ? -10.979 -5.077 10.311 1.00 91.75 193 TRP A O 1
ATOM 1491 N N . ILE A 1 194 ? -9.534 -3.682 11.337 1.00 92.19 194 ILE A N 1
ATOM 1492 C CA . ILE A 1 194 ? -8.531 -4.669 11.717 1.00 92.19 194 ILE A CA 1
ATOM 1493 C C . ILE A 1 194 ? -8.309 -4.548 13.223 1.00 92.19 194 ILE A C 1
ATOM 1495 O O . ILE A 1 194 ? -7.938 -3.490 13.728 1.00 92.19 194 ILE A O 1
ATOM 1499 N N . VAL A 1 195 ? -8.537 -5.638 13.952 1.00 90.56 195 VAL A N 1
ATOM 1500 C CA . VAL A 1 195 ? -8.303 -5.672 15.399 1.00 90.56 195 VAL A CA 1
ATOM 1501 C C . VAL A 1 195 ? -6.833 -6.008 15.662 1.00 90.56 195 VAL A C 1
ATOM 1503 O O . VAL A 1 195 ? -6.321 -6.988 15.118 1.00 90.56 195 VAL A O 1
ATOM 1506 N N . LYS A 1 196 ? -6.149 -5.197 16.477 1.00 89.12 196 LYS A N 1
ATOM 1507 C CA . LYS A 1 196 ? -4.773 -5.455 16.934 1.00 89.12 196 LYS A CA 1
ATOM 1508 C C . LYS A 1 196 ? -4.765 -6.702 17.855 1.00 89.12 196 LYS A C 1
ATOM 1510 O O . LYS A 1 196 ? -5.697 -6.861 18.646 1.00 89.12 196 LYS A O 1
ATOM 1515 N N . PRO A 1 197 ? -3.745 -7.583 17.795 1.00 90.25 197 PRO A N 1
ATOM 1516 C CA . PRO A 1 197 ? -2.494 -7.452 17.043 1.00 90.25 197 PRO A CA 1
ATOM 1517 C C . PRO A 1 197 ? -2.654 -7.724 15.539 1.00 90.25 197 PRO A C 1
ATOM 1519 O O . PRO A 1 197 ? -3.289 -8.695 15.123 1.00 90.25 197 PRO A O 1
ATOM 1522 N N . VAL A 1 198 ? -2.039 -6.872 14.713 1.00 85.19 198 VAL A N 1
ATOM 1523 C CA . VAL A 1 198 ? -2.121 -6.975 13.250 1.00 85.19 198 VAL A CA 1
ATOM 1524 C C . VAL A 1 198 ? -1.128 -8.017 12.746 1.00 85.19 198 VAL A C 1
ATOM 1526 O O . VAL A 1 198 ? 0.081 -7.865 12.888 1.00 85.19 198 VAL A O 1
ATOM 1529 N N . LYS A 1 199 ? -1.640 -9.077 12.118 1.00 89.62 199 LYS A N 1
ATOM 1530 C CA . LYS A 1 199 ? -0.820 -10.036 11.368 1.00 89.62 199 LYS A CA 1
ATOM 1531 C C . LYS A 1 199 ? -0.635 -9.549 9.934 1.00 89.62 199 LYS A C 1
ATOM 1533 O O . LYS A 1 199 ? -1.602 -9.091 9.324 1.00 89.62 199 LYS A O 1
ATOM 1538 N N . ARG A 1 200 ? 0.565 -9.737 9.377 1.00 90.12 200 ARG A N 1
ATOM 1539 C CA . ARG A 1 200 ? 0.920 -9.353 7.999 1.00 90.12 200 ARG A CA 1
ATOM 1540 C C . ARG A 1 200 ? -0.114 -9.815 6.969 1.00 90.12 200 ARG A C 1
ATOM 1542 O O . ARG A 1 200 ? -0.668 -8.985 6.257 1.00 90.12 200 ARG A O 1
ATOM 1549 N N . ASP A 1 201 ? -0.439 -11.105 6.938 1.00 90.50 201 ASP A N 1
ATOM 1550 C CA . ASP A 1 201 ? -1.365 -11.654 5.934 1.00 90.50 201 ASP A CA 1
ATOM 1551 C C . ASP A 1 201 ? -2.779 -11.069 6.054 1.00 90.50 201 ASP A C 1
ATOM 1553 O O . ASP A 1 201 ? -3.443 -10.807 5.050 1.00 90.50 201 ASP A O 1
ATOM 1557 N N . MET A 1 202 ? -3.237 -10.808 7.283 1.00 91.69 202 MET A N 1
ATOM 1558 C CA . MET A 1 202 ? -4.540 -10.187 7.539 1.00 91.69 202 MET A CA 1
ATOM 1559 C C . MET A 1 202 ? -4.569 -8.731 7.065 1.00 91.69 202 MET A C 1
ATOM 1561 O O . MET A 1 202 ? -5.560 -8.309 6.468 1.00 91.69 202 MET A O 1
ATOM 1565 N N . LEU A 1 203 ? -3.493 -7.976 7.307 1.00 93.56 203 LEU A N 1
ATOM 1566 C CA . LEU A 1 203 ? -3.346 -6.615 6.798 1.00 93.56 203 LEU A CA 1
ATOM 1567 C C . LEU A 1 203 ? -3.409 -6.624 5.271 1.00 93.56 203 LEU A C 1
ATOM 1569 O O . LEU A 1 203 ? -4.334 -6.059 4.695 1.00 93.56 203 LEU A O 1
ATOM 1573 N N . LEU A 1 204 ? -2.491 -7.341 4.621 1.00 93.62 204 LEU A N 1
ATOM 1574 C CA . LEU A 1 204 ? -2.349 -7.323 3.164 1.00 93.62 204 LEU A CA 1
ATOM 1575 C C . LEU A 1 204 ? -3.608 -7.816 2.438 1.00 93.62 204 LEU A C 1
ATOM 1577 O O . LEU A 1 204 ? -4.048 -7.180 1.478 1.00 93.62 204 LEU A O 1
ATOM 1581 N N . SER A 1 205 ? -4.242 -8.889 2.922 1.00 93.12 205 SER A N 1
ATOM 1582 C CA . SER A 1 205 ? -5.504 -9.381 2.348 1.00 93.12 205 SER A CA 1
ATOM 1583 C C . SER A 1 205 ? -6.657 -8.388 2.523 1.00 93.12 205 SER A C 1
ATOM 1585 O O . SER A 1 205 ? -7.466 -8.211 1.609 1.00 93.12 205 SER A O 1
ATOM 1587 N N . THR A 1 206 ? -6.719 -7.683 3.658 1.00 94.19 206 THR A N 1
ATOM 1588 C CA . THR A 1 206 ? -7.731 -6.644 3.894 1.00 94.19 206 THR A CA 1
ATOM 1589 C C . THR A 1 206 ? -7.544 -5.461 2.951 1.00 94.19 206 THR A C 1
ATOM 1591 O O . THR A 1 206 ? -8.518 -5.041 2.325 1.00 94.19 206 THR A O 1
ATOM 1594 N N . LEU A 1 207 ? -6.315 -4.954 2.808 1.00 95.19 207 LEU A N 1
ATOM 1595 C CA . LEU A 1 207 ? -6.018 -3.822 1.925 1.00 95.19 207 LEU A CA 1
ATOM 1596 C C . LEU A 1 207 ? -6.280 -4.174 0.453 1.00 95.19 207 LEU A C 1
ATOM 1598 O O . LEU A 1 207 ? -6.945 -3.412 -0.250 1.00 95.19 207 LEU A O 1
ATOM 1602 N N . SER A 1 208 ? -5.857 -5.364 0.012 1.00 91.56 208 SER A N 1
ATOM 1603 C CA . SER A 1 208 ? -6.106 -5.866 -1.347 1.00 91.56 208 SER A CA 1
ATOM 1604 C C . SER A 1 208 ? -7.604 -5.946 -1.669 1.00 91.56 208 SER A C 1
ATOM 1606 O O . SER A 1 208 ? -8.050 -5.457 -2.712 1.00 91.56 208 SER A O 1
ATOM 1608 N N . ARG A 1 209 ? -8.412 -6.483 -0.745 1.00 93.44 209 ARG A N 1
ATOM 1609 C CA . ARG A 1 209 ? -9.875 -6.545 -0.890 1.00 93.44 209 ARG A CA 1
ATOM 1610 C C . ARG A 1 209 ? -10.504 -5.154 -0.982 1.00 93.44 209 ARG A C 1
ATOM 1612 O O . ARG A 1 209 ? -11.370 -4.929 -1.824 1.00 93.44 209 ARG A O 1
ATOM 1619 N N . VAL A 1 210 ? -10.084 -4.226 -0.121 1.00 92.69 210 VAL A N 1
ATOM 1620 C CA . VAL A 1 210 ? -10.615 -2.853 -0.091 1.00 92.69 210 VAL A CA 1
ATOM 1621 C C . VAL A 1 210 ? -10.306 -2.112 -1.395 1.00 92.69 210 VAL A C 1
ATOM 1623 O O . VAL A 1 210 ? -11.192 -1.468 -1.954 1.00 92.69 210 VAL A O 1
ATOM 1626 N N . LEU A 1 211 ? -9.086 -2.250 -1.916 1.00 88.12 211 LEU A N 1
ATOM 1627 C CA . LEU A 1 211 ? -8.693 -1.643 -3.189 1.00 88.12 211 LEU A CA 1
ATOM 1628 C C . LEU A 1 211 ? -9.432 -2.254 -4.387 1.00 88.12 211 LEU A C 1
ATOM 1630 O O . LEU A 1 211 ? -9.887 -1.517 -5.261 1.00 88.12 211 LEU A O 1
ATOM 1634 N N . SER A 1 212 ? -9.622 -3.576 -4.398 1.00 83.69 212 SER A N 1
ATOM 1635 C CA . SER A 1 212 ? -10.327 -4.280 -5.481 1.00 83.69 212 SER A CA 1
ATOM 1636 C C . SER A 1 212 ? -11.812 -3.903 -5.558 1.00 83.69 212 SER A C 1
ATOM 1638 O O . SER A 1 212 ? -12.348 -3.692 -6.645 1.00 83.69 212 SER A O 1
ATOM 1640 N N . ASN A 1 213 ? -12.477 -3.737 -4.408 1.00 74.50 213 ASN A N 1
ATOM 1641 C CA . ASN A 1 213 ? -13.889 -3.345 -4.357 1.00 74.50 213 ASN A CA 1
ATOM 1642 C C . ASN A 1 213 ? -14.136 -1.922 -4.883 1.00 74.50 213 ASN A C 1
ATOM 1644 O O . ASN A 1 213 ? -15.209 -1.646 -5.410 1.00 74.50 213 ASN A O 1
ATOM 1648 N N . LYS A 1 214 ? -13.148 -1.022 -4.781 1.00 57.56 214 LYS A N 1
ATOM 1649 C CA . LYS A 1 214 ? -13.251 0.352 -5.295 1.00 57.56 214 LYS A CA 1
ATOM 1650 C C . LYS A 1 214 ? -12.980 0.457 -6.800 1.00 57.56 214 LYS A C 1
ATOM 1652 O O . LYS A 1 214 ? -13.391 1.426 -7.420 1.00 57.56 214 LYS A O 1
ATOM 1657 N N . ALA A 1 215 ? -12.304 -0.521 -7.402 1.00 51.09 215 ALA A N 1
ATOM 1658 C CA . ALA A 1 215 ? -12.143 -0.574 -8.857 1.00 51.09 215 ALA A CA 1
ATOM 1659 C C . ALA A 1 215 ? -13.455 -0.928 -9.590 1.00 51.09 215 ALA A C 1
ATOM 1661 O O . ALA A 1 215 ? -13.527 -0.781 -10.806 1.00 51.09 215 ALA A O 1
ATOM 1662 N N . SER A 1 216 ? -14.476 -1.388 -8.855 1.00 36.00 216 SER A N 1
ATOM 1663 C CA . SER A 1 216 ? -15.753 -1.885 -9.390 1.00 36.00 216 SER A CA 1
ATOM 1664 C C . SER A 1 216 ? -16.946 -0.937 -9.166 1.00 36.00 216 SER A C 1
ATOM 1666 O O . SER A 1 216 ? -18.074 -1.325 -9.465 1.00 36.00 216 SER A O 1
ATOM 1668 N N . ALA A 1 217 ? -16.717 0.263 -8.620 1.00 32.97 217 ALA A N 1
ATOM 1669 C CA . ALA A 1 217 ? -17.736 1.269 -8.296 1.00 32.97 217 ALA A CA 1
ATOM 1670 C C . ALA A 1 217 ? -17.371 2.626 -8.906 1.00 32.97 217 ALA A C 1
ATOM 1672 O O . ALA A 1 217 ? -18.299 3.307 -9.393 1.00 32.97 217 ALA A O 1
#

Nearest PDB structures (foldseek):
  8wiw-assembly1_h  TM=9.194E-01  e=5.799E-10  Salmonella enterica subsp. enterica serovar Typhimurium str. LT2
  2fmk-assembly1_A  TM=9.260E-01  e=1.671E-09  Salmonella enterica subsp. enterica serovar Typhimurium str. LT2
  3ffx-assembly2_B  TM=9.257E-01  e=8.169E-09  Escherichia coli K-12
  3rvj-assembly1_A  TM=8.993E-01  e=4.813E-09  Escherichia coli K-12
  3rvr-assembly2_B  TM=9.011E-01  e=5.414E-09  Escherichia coli K-12

Radius of gyration: 24.26 Å; Cα contacts (8 Å, |Δi|>4): 290; chains: 1; bounding box: 51×42×61 Å

Sequence (217 aa):
MSEHDLEKKALSGDVESQCSLALLHELGLDRPQDYEKAAYFLQMAVRAGSQLAFDKIKAYCDSGKISPAWLDDLHLPQILPTTARFTLPAPPPKLLLLEDEEDLREMLCETLQMAGYEVTTAGDGEEGLQKLETLEGVALIVTDLKMPKMNGLQFMAAVKKLQLAKEPPLVVMTAFSQQKVIDEGKKLGVSAWIVKPVKRDMLLSTLSRVLSNKASA

pLDDT: mean 84.48, std 14.73, range [32.97, 98.38]

Mean predicted aligned error: 14.97 Å

Solvent-accessible surface area (backbone atoms only — not comparable to full-atom values): 12169 Å² total; per-residue (Å²): 133,57,69,70,59,38,51,54,40,26,76,72,66,38,49,67,37,13,48,51,53,15,48,41,22,58,67,24,66,100,44,78,64,31,55,63,64,13,40,55,29,22,51,54,21,34,77,73,66,34,62,68,32,45,56,48,47,48,50,32,31,77,70,66,66,38,66,64,64,71,60,69,74,54,83,66,70,95,70,73,76,85,76,78,71,84,69,72,79,72,77,54,52,28,32,41,40,31,32,53,55,62,73,60,39,52,55,49,46,52,56,42,41,78,71,53,35,42,71,46,77,24,51,23,28,60,56,43,51,61,47,58,76,73,54,79,75,51,54,32,37,38,27,33,43,79,36,62,102,26,26,32,66,58,32,54,62,48,56,69,68,66,68,54,98,65,76,49,51,31,34,40,36,29,84,72,82,54,63,70,61,56,54,52,40,51,76,69,59,50,67,43,80,44,63,55,83,81,49,69,69,61,51,53,54,49,53,52,51,56,53,57,58,59,77,75,112

Secondary structure (DSSP, 8-state):
--HHHHHHHHHTT-HHHHHHHHHHHHHTTTS---HHHHHHHHHHHHHTT-HHHHHHHHHHHHTTSS-THHHHT----S---TT---PPPPPPPEEEEE-SSHHHHHHHHHHHHTTT-EEEEESSHHHHHHHHTT---EEEEEEES--SSS-HHHHHHHHTTS--SSPPPEEEEES---HHHHHHHHHTT--EEEESSPPHHHHHHHHHHHHHHHTT-

Foldseek 3Di:
DDLVVLVVCLVVLNLVSLQVQLVCLCVQVVHDNDNVSSLVSLLSNVQSQDPVSVVVNVVCCVVVVDPPVSVVPNPDDPDRPPDPDPDDPDQAAEEEEEAQPPVVQVVVQVLVVVVRHNYDYHNALVRSVVCVVPDPRHQEYEYEQDGPPHGPLRSLVVLVVVPPPDRHAYEYEYCDPDPVVVVSVVVSRHQYYHHPPDDSVNVSVSVVVSSVVVVVD